Protein AF-A0A257LMM1-F1 (afdb_monomer)

Foldseek 3Di:
DDDDDDDDPVVVVVVVVVVVPPDPPPPDPPPPPPDDDDDDFFEDLDDDFLQAPHDHAPLVVVCCRCVVVNGQEYAHAEEFAWFFWQRLADADQVSAAQLRHHDPDHRRQGQCRDVVHHDAAFPWDDDPPRTIHGPLCCQFFEPLQSQLLVCLVSVGHYGYWYQFCAQLAGTKRKAQQVFSDDPVSNVDDHDRHFQDDGNHHSGDDPTGRNLRSQLSCAGGLNNPGLCLQARYFDLDDDVVGNNHALDFPPDCQCVDPQADSSSNHGHDDAFAQRSVSRLVSNLSSLSSCLVPPLQRMAIEAEAQVPQPDGDRRDSHHDDVVSVVSSCVSRVSHHYYYHHDPPDD

Sequence (344 aa):
MKSGFNKRQVALAAVAALGTLALSSSPTVATAAGKIAGKYVAGDFHNHTTCSDGSISMQKLVNKSTATWGLDWFVQAGHGGNGNRNCTLVEDESLATPVYPLTAQGPQTTWQSTTPSIAPKGLANGSSPNQNMWRWQSIQEFQYPLIEYLSANKNLPLFIGVESVVAGHEHASMSIINGQIPLALDSAVLPTAPVVAANTSRYTALGNANALAQWEYCFDRNDTDTSRGNATVGTSFVAGGNNWNCAVTGSLNAGDVSWSATAQKLIPAGGAGTGTKGHLKTLEAIKWMAQNAPTGSYYVPAHLERAGPFNPDGNNGFNIEHLRNFNNTAPAIAFGFETQPGHG

Solvent-accessible surface area (backbone atoms only — not comparable to full-atom values): 18640 Å² total; per-residue (Å²): 140,84,87,79,83,80,84,57,70,66,63,59,54,55,56,60,62,58,66,69,71,75,76,80,72,68,82,70,77,85,67,69,77,93,56,81,79,81,78,92,75,50,64,49,64,75,44,57,22,23,55,42,86,26,92,44,21,51,64,55,50,52,43,42,44,43,74,71,69,59,35,59,32,42,30,55,13,27,57,42,19,60,34,31,34,34,20,80,32,28,76,46,72,93,64,40,40,48,45,48,50,56,60,103,50,40,20,78,37,25,31,46,64,34,90,63,55,40,81,57,44,25,56,61,40,78,52,87,66,53,34,24,28,37,38,32,56,43,35,53,54,45,51,35,29,52,35,43,52,50,14,54,75,67,72,38,64,33,42,64,35,28,27,26,34,35,33,17,25,59,38,23,36,31,36,38,48,57,51,43,75,46,79,68,50,86,73,57,83,74,73,84,53,68,43,80,58,79,84,50,54,46,47,87,59,92,47,42,33,58,63,35,20,51,46,40,49,37,42,22,57,61,31,80,59,37,15,22,77,17,70,49,62,50,79,68,86,50,88,95,42,63,61,49,68,54,64,40,91,96,55,66,56,74,74,38,91,36,37,34,83,56,29,31,27,66,59,70,61,80,51,83,48,24,10,49,51,12,45,53,49,43,49,51,44,46,42,41,38,42,74,77,26,30,83,32,29,38,49,21,46,31,49,59,66,69,47,38,67,55,32,52,48,33,57,23,13,62,47,72,67,54,59,49,50,50,48,70,64,23,72,63,34,48,71,60,71,42,73,62,95,88,61,125

Radius of gyration: 25.0 Å; Cα contacts (8 Å, |Δi|>4): 697; chains: 1; bounding box: 50×66×98 Å

pLDDT: mean 87.81, std 15.62, range [33.47, 98.69]

Structure (mmCIF, N/CA/C/O backbone):
data_AF-A0A257LMM1-F1
#
_entry.id   AF-A0A257LMM1-F1
#
loop_
_atom_site.group_PDB
_atom_site.id
_atom_site.type_symbol
_atom_site.label_atom_id
_atom_site.label_alt_id
_atom_site.label_comp_id
_atom_site.label_asym_id
_atom_site.label_entity_id
_atom_site.label_seq_id
_atom_site.pdbx_PDB_ins_code
_atom_site.Cartn_x
_atom_site.Cartn_y
_atom_site.Cartn_z
_atom_site.occupancy
_atom_site.B_iso_or_equiv
_atom_site.auth_seq_id
_atom_site.auth_comp_id
_atom_site.auth_asym_id
_atom_site.auth_atom_id
_atom_site.pdbx_PDB_model_num
ATOM 1 N N . MET A 1 1 ? 5.779 -46.612 -69.905 1.00 37.97 1 MET A N 1
ATOM 2 C CA . MET A 1 1 ? 4.612 -46.464 -69.009 1.00 37.97 1 MET A CA 1
ATOM 3 C C . MET A 1 1 ? 5.064 -45.824 -67.707 1.00 37.97 1 MET A C 1
ATOM 5 O O . MET A 1 1 ? 5.847 -46.427 -66.989 1.00 37.97 1 MET A O 1
ATOM 9 N N . LYS A 1 2 ? 4.622 -44.598 -67.422 1.00 33.47 2 LYS A N 1
ATOM 10 C CA . LYS A 1 2 ? 4.686 -43.989 -66.087 1.00 33.47 2 LYS A CA 1
ATOM 11 C C . LYS A 1 2 ? 3.293 -43.438 -65.805 1.00 33.47 2 LYS A C 1
ATOM 13 O O . LYS A 1 2 ? 2.910 -42.423 -66.375 1.00 33.47 2 LYS A O 1
ATOM 18 N N . SER A 1 3 ? 2.523 -44.164 -65.006 1.00 37.91 3 SER A N 1
ATOM 19 C CA . SER A 1 3 ? 1.181 -43.768 -64.580 1.00 37.91 3 SER A CA 1
ATOM 20 C C . SER A 1 3 ? 1.319 -42.876 -63.347 1.00 37.91 3 SER A C 1
ATOM 22 O O . SER A 1 3 ? 1.794 -43.328 -62.307 1.00 37.91 3 SER A O 1
ATOM 24 N N . GLY A 1 4 ? 0.966 -41.597 -63.476 1.00 40.62 4 GLY A N 1
ATOM 25 C CA . GLY A 1 4 ? 0.926 -40.652 -62.361 1.00 40.62 4 GLY A CA 1
ATOM 26 C C . GLY A 1 4 ? -0.322 -40.861 -61.502 1.00 40.62 4 GLY A C 1
ATOM 27 O O . GLY A 1 4 ? -1.430 -40.968 -62.024 1.00 40.62 4 GLY A O 1
ATOM 28 N N . PHE A 1 5 ? -0.153 -40.908 -60.181 1.00 41.31 5 PHE A N 1
ATOM 29 C CA . PHE A 1 5 ? -1.268 -40.913 -59.235 1.00 41.31 5 PHE A CA 1
ATOM 30 C C . PHE A 1 5 ? -1.828 -39.492 -59.064 1.00 41.31 5 PHE A C 1
ATOM 32 O O . PHE A 1 5 ? -1.149 -38.601 -58.553 1.00 41.31 5 PHE A O 1
ATOM 39 N N . ASN A 1 6 ? -3.088 -39.293 -59.459 1.00 49.34 6 ASN A N 1
ATOM 40 C CA . ASN A 1 6 ? -3.867 -38.088 -59.170 1.00 49.34 6 ASN A CA 1
ATOM 41 C C . ASN A 1 6 ? -4.142 -37.984 -57.659 1.00 49.34 6 ASN A C 1
ATOM 43 O O . ASN A 1 6 ? -4.879 -38.797 -57.096 1.00 49.34 6 ASN A O 1
ATOM 47 N N . LYS A 1 7 ? -3.571 -36.968 -57.001 1.00 49.84 7 LYS A N 1
ATOM 48 C CA . LYS A 1 7 ? -3.847 -36.641 -55.595 1.00 49.84 7 LYS A CA 1
ATOM 49 C C . LYS A 1 7 ? -5.266 -36.077 -55.481 1.00 49.84 7 LYS A C 1
ATOM 51 O O . LYS A 1 7 ? -5.532 -34.936 -55.845 1.00 49.84 7 LYS A O 1
ATOM 56 N N . ARG A 1 8 ? -6.192 -36.911 -55.005 1.00 52.56 8 ARG A N 1
ATOM 57 C CA . ARG A 1 8 ? -7.605 -36.576 -54.800 1.00 52.56 8 ARG A CA 1
ATOM 58 C C . ARG A 1 8 ? -7.741 -35.564 -53.660 1.00 52.56 8 ARG A C 1
ATOM 60 O O . ARG A 1 8 ? -7.530 -35.913 -52.503 1.00 52.56 8 ARG A O 1
ATOM 67 N N . GLN A 1 9 ? -8.168 -34.344 -53.985 1.00 50.81 9 GLN A N 1
ATOM 68 C CA . GLN A 1 9 ? -8.526 -33.283 -53.027 1.00 50.81 9 GLN A CA 1
ATOM 69 C C . GLN A 1 9 ? -9.572 -33.736 -51.983 1.00 50.81 9 GLN A C 1
ATOM 71 O O . GLN A 1 9 ? -9.629 -33.204 -50.880 1.00 50.81 9 GLN A O 1
ATOM 76 N N . VAL A 1 10 ? -10.325 -34.798 -52.286 1.00 55.31 10 VAL A N 1
ATOM 77 C CA . VAL A 1 10 ? -11.297 -35.437 -51.384 1.00 55.31 10 VAL A CA 1
ATOM 78 C C . VAL A 1 10 ? -10.636 -36.097 -50.162 1.00 55.31 10 VAL A C 1
ATOM 80 O O . VAL A 1 10 ? -11.213 -36.089 -49.080 1.00 55.31 10 VAL A O 1
ATOM 83 N N . ALA A 1 11 ? -9.408 -36.618 -50.288 1.00 52.91 11 ALA A N 1
ATOM 84 C CA . ALA A 1 11 ? -8.711 -37.248 -49.161 1.00 52.91 11 ALA A CA 1
ATOM 85 C C . ALA A 1 11 ? -8.246 -36.221 -48.112 1.00 52.91 11 ALA A C 1
ATOM 87 O O . ALA A 1 11 ? -8.232 -36.524 -46.923 1.00 52.91 11 ALA A O 1
ATOM 88 N N . LEU A 1 12 ? -7.921 -34.992 -48.536 1.00 48.84 12 LEU A N 1
ATOM 89 C CA . LEU A 1 12 ? -7.557 -33.904 -47.622 1.00 48.84 12 LEU A CA 1
ATOM 90 C C . LEU A 1 12 ? -8.786 -33.347 -46.881 1.00 48.84 12 LEU A C 1
ATOM 92 O O . LEU A 1 12 ? -8.698 -33.030 -45.698 1.00 48.84 12 LEU A O 1
ATOM 96 N N . ALA A 1 13 ? -9.944 -33.292 -47.548 1.00 50.88 13 ALA A N 1
ATOM 97 C CA . ALA A 1 13 ? -11.198 -32.854 -46.933 1.00 50.88 13 ALA A CA 1
ATOM 98 C C . ALA A 1 13 ? -11.698 -33.829 -45.847 1.00 50.88 13 ALA A C 1
ATOM 100 O O . ALA A 1 13 ? -12.219 -33.394 -44.822 1.00 50.88 13 ALA A O 1
ATOM 101 N N . ALA A 1 14 ? -11.476 -35.137 -46.020 1.00 49.97 14 ALA A N 1
ATOM 102 C CA . ALA A 1 14 ? -11.862 -36.145 -45.029 1.00 49.97 14 ALA A CA 1
ATOM 103 C C . ALA A 1 14 ? -11.044 -36.059 -43.723 1.00 49.97 14 ALA A C 1
ATOM 105 O O . ALA A 1 14 ? -11.581 -36.304 -42.646 1.00 49.97 14 ALA A O 1
ATOM 106 N N . VAL A 1 15 ? -9.769 -35.653 -43.789 1.00 52.09 15 VAL A N 1
ATOM 107 C CA . VAL A 1 15 ? -8.924 -35.479 -42.591 1.00 52.09 15 VAL A CA 1
ATOM 108 C C . VAL A 1 15 ? -9.282 -34.192 -41.830 1.00 52.09 15 VAL A C 1
ATOM 110 O O . VAL A 1 15 ? -9.279 -34.192 -40.602 1.00 52.09 15 VAL A O 1
ATOM 113 N N . ALA A 1 16 ? -9.692 -33.125 -42.527 1.00 51.38 16 ALA A N 1
ATOM 114 C CA . ALA A 1 16 ? -10.174 -31.894 -41.887 1.00 51.38 16 ALA A CA 1
ATOM 115 C C . ALA A 1 16 ? -11.545 -32.067 -41.192 1.00 51.38 16 ALA A C 1
ATOM 117 O O . ALA A 1 16 ? -11.791 -31.467 -40.146 1.00 51.38 16 ALA A O 1
ATOM 118 N N . ALA A 1 17 ? -12.419 -32.928 -41.728 1.00 48.47 17 ALA A N 1
ATOM 119 C CA . ALA A 1 17 ? -13.726 -33.224 -41.133 1.00 48.47 17 ALA A CA 1
ATOM 120 C C . ALA A 1 17 ? -13.657 -34.194 -39.934 1.00 48.47 17 ALA A C 1
ATOM 122 O O . ALA A 1 17 ? -14.527 -34.164 -39.070 1.00 48.47 17 ALA A O 1
ATOM 123 N N . LEU A 1 18 ? -12.618 -35.033 -39.840 1.00 47.53 18 LEU A N 1
ATOM 124 C CA . LEU A 1 18 ? -12.410 -35.922 -38.686 1.00 47.53 18 LEU A CA 1
ATOM 125 C C . LEU A 1 18 ? -11.646 -35.244 -37.535 1.00 47.53 18 LEU A C 1
ATOM 127 O O . LEU A 1 18 ? -11.822 -35.628 -36.382 1.00 47.53 18 LEU A O 1
ATOM 131 N N . GLY A 1 19 ? -10.859 -34.199 -37.816 1.00 45.84 19 GLY A N 1
ATOM 132 C CA . GLY A 1 19 ? -10.179 -33.395 -36.791 1.00 45.84 19 GLY A CA 1
ATOM 133 C C . GLY A 1 19 ? -11.099 -32.469 -35.982 1.00 45.84 19 GLY A C 1
ATOM 134 O O . GLY A 1 19 ? -10.683 -31.945 -34.956 1.00 45.84 19 GLY A O 1
ATOM 135 N N . THR A 1 20 ? -12.349 -32.275 -36.412 1.00 48.47 20 THR A N 1
ATOM 136 C CA . THR A 1 20 ? -13.334 -31.404 -35.740 1.00 48.47 20 THR A CA 1
ATOM 137 C C . THR A 1 20 ? -14.277 -32.152 -34.788 1.00 48.47 20 THR A C 1
ATOM 139 O O . THR A 1 20 ? -15.039 -31.514 -34.068 1.00 48.47 20 THR A O 1
ATOM 142 N N . LEU A 1 21 ? -14.204 -33.488 -34.726 1.00 47.28 21 LEU A N 1
ATOM 143 C CA . LEU A 1 21 ? -15.087 -34.325 -33.896 1.00 47.28 21 LEU A CA 1
ATOM 144 C C . LEU A 1 21 ? -14.476 -34.769 -32.555 1.00 47.28 21 LEU A C 1
ATOM 146 O O . LEU A 1 21 ? -15.179 -35.345 -31.729 1.00 47.28 21 LEU A O 1
ATOM 150 N N . ALA A 1 22 ? -13.200 -34.481 -32.298 1.00 49.72 22 ALA A N 1
ATOM 151 C CA . ALA A 1 22 ? -12.541 -34.797 -31.034 1.00 49.72 22 ALA A CA 1
ATOM 152 C C . ALA A 1 22 ? -12.109 -33.499 -30.342 1.00 49.72 22 ALA A C 1
ATOM 154 O O . ALA A 1 22 ? -10.995 -33.043 -30.567 1.00 49.72 22 ALA A O 1
ATOM 155 N N . LEU A 1 23 ? -13.034 -32.920 -29.558 1.00 48.28 23 LEU A N 1
ATOM 156 C CA . LEU A 1 23 ? -12.888 -31.889 -28.499 1.00 48.28 23 LEU A CA 1
ATOM 157 C C . LEU A 1 23 ? -14.066 -30.892 -28.479 1.00 48.28 23 LEU A C 1
ATOM 159 O O . LEU A 1 23 ? -13.915 -29.740 -28.085 1.00 48.28 23 LEU A O 1
ATOM 163 N N . SER A 1 24 ? -15.285 -31.318 -28.819 1.00 46.69 24 SER A N 1
ATOM 164 C CA . SER A 1 24 ? -16.478 -30.623 -28.327 1.00 46.69 24 SER A CA 1
ATOM 165 C C . SER A 1 24 ? -16.714 -31.020 -26.865 1.00 46.69 24 SER A C 1
ATOM 167 O O . SER A 1 24 ? -17.671 -31.726 -26.547 1.00 46.69 24 SER A O 1
ATOM 169 N N . SER A 1 25 ? -15.833 -30.599 -25.954 1.00 53.81 25 SER A N 1
ATOM 170 C CA . SER A 1 25 ? -16.259 -30.433 -24.568 1.00 53.81 25 SER A CA 1
ATOM 171 C C . SER A 1 25 ? -17.274 -29.298 -24.595 1.00 53.81 25 SER A C 1
ATOM 173 O O . SER A 1 25 ? -16.895 -28.127 -24.669 1.00 53.81 25 SER A O 1
ATOM 175 N N . SER A 1 26 ? -18.567 -29.631 -24.631 1.00 50.16 26 SER A N 1
ATOM 176 C CA . SER A 1 26 ? -19.614 -28.653 -24.350 1.00 50.16 26 SER A CA 1
ATOM 177 C C . SER A 1 26 ? -19.196 -27.904 -23.084 1.00 50.16 26 SER A C 1
ATOM 179 O O . SER A 1 26 ? -18.768 -28.574 -22.140 1.00 50.16 26 SER A O 1
ATOM 181 N N . PRO A 1 27 ? -19.249 -26.560 -23.043 1.00 53.91 27 PRO A N 1
ATOM 182 C CA . PRO A 1 27 ? -18.966 -25.846 -21.812 1.00 53.91 27 PRO A CA 1
ATOM 183 C C . PRO A 1 27 ? -19.931 -26.387 -20.761 1.00 53.91 27 PRO A C 1
ATOM 185 O O . PRO A 1 27 ? -21.138 -26.156 -20.825 1.00 53.91 27 PRO A O 1
ATOM 188 N N . THR A 1 28 ? -19.415 -27.186 -19.830 1.00 50.88 28 THR A N 1
ATOM 189 C CA . THR A 1 28 ? -20.159 -27.546 -18.634 1.00 50.88 28 THR A CA 1
ATOM 190 C C . THR A 1 28 ? -20.457 -26.233 -17.951 1.00 50.88 28 THR A C 1
ATOM 192 O O . THR A 1 28 ? -19.531 -25.495 -17.610 1.00 50.88 28 THR A O 1
ATOM 195 N N . VAL A 1 29 ? -21.742 -25.919 -17.798 1.00 55.12 29 VAL A N 1
ATOM 196 C CA . VAL A 1 29 ? -22.172 -24.805 -16.962 1.00 55.12 29 VAL A CA 1
ATOM 197 C C . VAL A 1 29 ? -21.470 -25.002 -15.626 1.00 55.12 29 VAL A C 1
ATOM 199 O O . VAL A 1 29 ? -21.675 -26.022 -14.967 1.00 55.12 29 VAL A O 1
ATOM 202 N N . ALA A 1 30 ? -20.579 -24.080 -15.267 1.00 56.16 30 ALA A N 1
ATOM 203 C CA . ALA A 1 30 ? -19.934 -24.085 -13.969 1.00 56.16 30 ALA A CA 1
ATOM 204 C C . ALA A 1 30 ? -21.012 -23.759 -12.932 1.00 56.16 30 ALA A C 1
ATOM 206 O O . ALA A 1 30 ? -21.214 -22.614 -12.543 1.00 56.16 30 ALA A O 1
ATOM 207 N N . THR A 1 31 ? -21.783 -24.765 -12.533 1.00 58.25 31 THR A N 1
ATOM 208 C CA . THR A 1 31 ? -22.732 -24.632 -11.442 1.00 58.25 31 THR A CA 1
ATOM 209 C C . THR A 1 31 ? -21.927 -24.704 -10.157 1.00 58.25 31 THR A C 1
ATOM 211 O O . THR A 1 31 ? -21.283 -25.720 -9.896 1.00 58.25 31 THR A O 1
ATOM 214 N N . ALA A 1 32 ? -21.992 -23.668 -9.321 1.00 61.56 32 ALA A N 1
ATOM 215 C CA . ALA A 1 32 ? -21.501 -23.709 -7.941 1.00 61.56 32 ALA A CA 1
ATOM 216 C C . ALA A 1 32 ? -22.389 -24.616 -7.054 1.00 61.56 32 ALA A C 1
ATOM 218 O O . ALA A 1 32 ? -22.699 -24.279 -5.914 1.00 61.56 32 ALA A O 1
ATOM 219 N N . ALA A 1 33 ? -22.857 -25.744 -7.597 1.00 55.56 33 ALA A N 1
ATOM 220 C CA . ALA A 1 33 ? -23.752 -26.678 -6.938 1.00 55.56 33 ALA A CA 1
ATOM 221 C C . ALA A 1 33 ? -23.104 -27.162 -5.634 1.00 55.56 33 ALA A C 1
ATOM 223 O O . ALA A 1 33 ? -21.975 -27.650 -5.633 1.00 55.56 33 ALA A O 1
ATOM 224 N N . GLY A 1 34 ? -23.808 -26.970 -4.517 1.00 66.94 34 GLY A N 1
ATOM 225 C CA . GLY A 1 34 ? -23.316 -27.309 -3.180 1.00 66.94 34 GLY A CA 1
ATOM 226 C C . GLY A 1 34 ? -22.469 -26.232 -2.492 1.00 66.94 34 GLY A C 1
ATOM 227 O O . GLY A 1 34 ? -22.086 -26.435 -1.343 1.00 66.94 34 GLY A O 1
ATOM 228 N N . LYS A 1 35 ? -22.196 -25.080 -3.126 1.00 67.88 35 LYS A N 1
ATOM 229 C CA . LYS A 1 35 ? -21.624 -23.922 -2.423 1.00 67.88 35 LYS A CA 1
ATOM 230 C C . LYS A 1 35 ? -22.736 -23.057 -1.840 1.00 67.88 35 LYS A C 1
ATOM 232 O O . LYS A 1 35 ? -23.734 -22.787 -2.505 1.00 67.88 35 LYS A O 1
ATOM 237 N N . ILE A 1 36 ? -22.546 -22.614 -0.598 1.00 78.31 36 ILE A N 1
ATOM 238 C CA . ILE A 1 36 ? -23.395 -21.589 0.015 1.00 78.31 36 ILE A CA 1
ATOM 239 C C . ILE A 1 36 ? -23.341 -20.357 -0.892 1.00 78.31 36 ILE A C 1
ATOM 241 O O . ILE A 1 36 ? -22.254 -19.933 -1.293 1.00 78.31 36 ILE A O 1
ATOM 245 N N . ALA A 1 37 ? -24.509 -19.822 -1.252 1.00 78.88 37 ALA A N 1
ATOM 246 C CA . ALA A 1 37 ? -24.587 -18.622 -2.071 1.00 78.88 37 ALA A CA 1
ATOM 247 C C . ALA A 1 37 ? -23.822 -17.480 -1.386 1.00 78.88 37 ALA A C 1
ATOM 249 O O . ALA A 1 37 ? -24.000 -17.236 -0.191 1.00 78.88 37 ALA A O 1
ATOM 250 N N . GLY A 1 38 ? -22.962 -16.797 -2.143 1.00 78.88 38 GLY A N 1
ATOM 251 C CA . GLY A 1 38 ? -22.282 -15.605 -1.648 1.00 78.88 38 GLY A CA 1
ATOM 252 C C . GLY A 1 38 ? -23.291 -14.518 -1.272 1.00 78.88 38 GLY A C 1
ATOM 253 O O . GLY A 1 38 ? -24.370 -14.426 -1.860 1.00 78.88 38 GLY A O 1
ATOM 254 N N . LYS A 1 39 ? -22.937 -13.685 -0.294 1.00 86.69 39 LYS A N 1
ATOM 255 C CA . LYS A 1 39 ? -23.707 -12.493 0.071 1.00 86.69 39 LYS A CA 1
ATOM 256 C C . LYS A 1 39 ? -23.158 -11.299 -0.711 1.00 86.69 39 LYS A C 1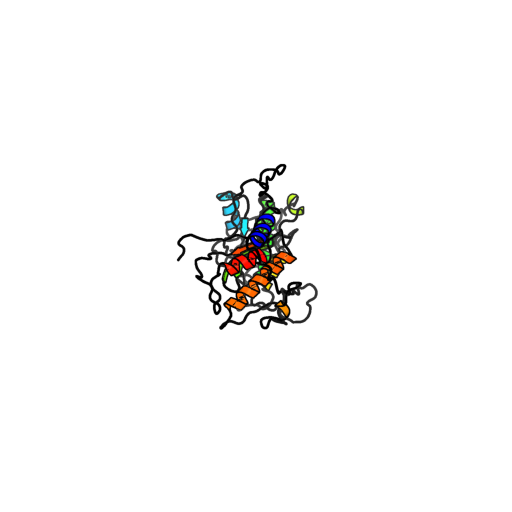
ATOM 258 O O . LYS A 1 39 ? -21.946 -11.098 -0.736 1.00 86.69 39 LYS A O 1
ATOM 263 N N . TYR A 1 40 ? -24.035 -10.500 -1.317 1.00 88.88 40 TYR A N 1
ATOM 264 C CA . TYR A 1 40 ? -23.644 -9.180 -1.811 1.00 88.88 40 TYR A CA 1
ATOM 265 C C . TYR A 1 40 ? -23.288 -8.287 -0.625 1.00 88.88 40 TYR A C 1
ATOM 267 O O . TYR A 1 40 ? -24.062 -8.187 0.328 1.00 88.88 40 TYR A O 1
ATOM 275 N N . VAL A 1 41 ? -22.119 -7.662 -0.696 1.00 93.19 41 VAL A N 1
ATOM 276 C CA . VAL A 1 41 ? -21.600 -6.755 0.326 1.00 93.19 41 VAL A CA 1
ATOM 277 C C . VAL A 1 41 ? -21.159 -5.453 -0.330 1.00 93.19 41 VAL A C 1
ATOM 279 O O . VAL A 1 41 ? -20.597 -5.472 -1.427 1.00 93.19 41 VAL A O 1
ATOM 282 N N . ALA A 1 42 ? -21.423 -4.329 0.325 1.00 95.44 42 ALA A N 1
ATOM 283 C CA . ALA A 1 42 ? -20.995 -3.010 -0.118 1.00 95.44 42 ALA A CA 1
ATOM 284 C C . ALA A 1 42 ? -19.681 -2.629 0.566 1.00 95.44 42 ALA A C 1
ATOM 286 O O . ALA A 1 42 ? -19.517 -2.840 1.765 1.00 95.44 42 ALA A O 1
ATOM 287 N N . GLY A 1 43 ? -18.756 -2.032 -0.176 1.00 95.12 43 GLY A N 1
ATOM 288 C CA . GLY A 1 43 ? -17.531 -1.510 0.410 1.00 95.12 43 GLY A CA 1
ATOM 289 C C . GLY A 1 43 ? -16.826 -0.516 -0.487 1.00 95.12 43 GLY A C 1
ATOM 290 O O . GLY A 1 43 ? -17.245 -0.264 -1.616 1.00 95.12 43 GLY A O 1
ATOM 291 N N . ASP A 1 44 ? -15.774 0.065 0.069 1.00 95.69 44 ASP A N 1
ATOM 292 C CA . ASP A 1 44 ? -14.968 1.118 -0.537 1.00 95.69 44 ASP A CA 1
ATOM 293 C C . ASP A 1 44 ? -13.503 0.682 -0.486 1.00 95.69 44 ASP A C 1
ATOM 295 O O . ASP A 1 44 ? -12.978 0.378 0.589 1.00 95.69 44 ASP A O 1
ATOM 299 N N . PHE A 1 45 ? -12.872 0.616 -1.661 1.00 94.56 45 PHE A N 1
ATOM 300 C CA . PHE A 1 45 ? -11.479 0.210 -1.824 1.00 94.56 45 PHE A CA 1
ATOM 301 C C . PHE A 1 45 ? -10.557 1.319 -2.348 1.00 94.56 45 PHE A C 1
ATOM 303 O O . PHE A 1 45 ? -9.369 1.061 -2.560 1.00 94.56 45 PHE A O 1
ATOM 310 N N . HIS A 1 46 ? -11.086 2.526 -2.571 1.00 94.81 46 HIS A N 1
ATOM 311 C CA . HIS A 1 46 ? -10.345 3.655 -3.129 1.00 94.81 46 HIS A CA 1
ATOM 312 C C . HIS A 1 46 ? -10.814 4.955 -2.488 1.00 94.81 46 HIS A C 1
ATOM 314 O O . HIS A 1 46 ? -11.847 5.524 -2.833 1.00 94.81 46 HIS A O 1
ATOM 320 N N . ASN A 1 47 ? -10.017 5.447 -1.547 1.00 95.62 47 ASN A N 1
ATOM 321 C CA . ASN A 1 47 ? -10.328 6.640 -0.782 1.00 95.62 47 ASN A CA 1
ATOM 322 C C . ASN A 1 47 ? -9.069 7.236 -0.159 1.00 95.62 47 ASN A C 1
ATOM 324 O O . ASN A 1 47 ? -8.052 6.570 0.032 1.00 95.62 47 ASN A O 1
ATOM 328 N N . HIS A 1 48 ? -9.166 8.510 0.207 1.00 96.69 48 HIS A N 1
ATOM 329 C CA . HIS A 1 48 ? -8.019 9.281 0.654 1.00 96.69 48 HIS A CA 1
ATOM 330 C C . HIS A 1 48 ? -8.288 9.914 2.008 1.00 96.69 48 HIS A C 1
ATOM 332 O O . HIS A 1 48 ? -9.332 10.515 2.266 1.00 96.69 48 HIS A O 1
ATOM 338 N N . THR A 1 49 ? -7.286 9.818 2.869 1.00 96.31 49 THR A N 1
ATOM 339 C CA . THR A 1 49 ? -7.233 10.477 4.172 1.00 96.31 49 THR A CA 1
ATOM 340 C C . THR A 1 49 ? -6.069 11.459 4.174 1.00 96.31 49 THR A C 1
ATOM 342 O O . THR A 1 49 ? -5.277 11.516 3.228 1.00 96.31 49 THR A O 1
ATOM 345 N N . THR A 1 50 ? -5.879 12.180 5.275 1.00 95.81 50 THR A N 1
ATOM 346 C CA . THR A 1 50 ? -4.677 13.006 5.463 1.00 95.81 50 THR A CA 1
ATOM 347 C C . THR A 1 50 ? -3.364 12.217 5.406 1.00 95.81 50 THR A C 1
ATOM 349 O O . THR A 1 50 ? -2.301 12.839 5.357 1.00 95.81 50 THR A O 1
ATOM 352 N N . CYS A 1 51 ? -3.406 10.875 5.376 1.00 94.00 51 CYS A N 1
ATOM 353 C CA . CYS A 1 51 ? -2.228 10.037 5.164 1.00 94.00 51 CYS A CA 1
ATOM 354 C C . CYS A 1 51 ? -1.554 10.328 3.823 1.00 94.00 51 CYS A C 1
ATOM 356 O O . CYS A 1 51 ? -0.340 10.161 3.720 1.00 94.00 51 CYS A O 1
ATOM 358 N N . SER A 1 52 ? -2.318 10.736 2.810 1.00 94.81 52 SER A N 1
ATOM 359 C CA . SER A 1 52 ? -1.848 11.117 1.476 1.00 94.81 52 SER A CA 1
ATOM 360 C C . SER A 1 52 ? -2.324 12.534 1.168 1.00 94.81 52 SER A C 1
ATOM 362 O O . SER A 1 52 ? -1.764 13.468 1.724 1.00 94.81 52 SER A O 1
ATOM 364 N N . ASP A 1 53 ? -3.352 12.717 0.354 1.00 94.81 53 ASP A N 1
ATOM 365 C CA . ASP A 1 53 ? -3.886 13.990 -0.149 1.00 94.81 53 ASP A CA 1
ATOM 366 C C . ASP A 1 53 ? -5.371 14.207 0.193 1.00 94.81 53 ASP A C 1
ATOM 368 O O . ASP A 1 53 ? -5.959 15.214 -0.194 1.00 94.81 53 ASP A O 1
ATOM 372 N N . GLY A 1 54 ? -5.965 13.324 0.998 1.00 95.62 54 GLY A N 1
ATOM 373 C CA . GLY A 1 54 ? -7.294 13.529 1.563 1.00 95.62 54 GLY A CA 1
ATOM 374 C C . GLY A 1 54 ? -7.327 14.605 2.655 1.00 95.62 54 GLY A C 1
ATOM 375 O O . GLY A 1 54 ? -6.304 15.034 3.197 1.00 95.62 54 GLY A O 1
ATOM 376 N N . SER A 1 55 ? -8.539 15.028 3.015 1.00 94.31 55 SER A N 1
ATOM 377 C CA . SER A 1 55 ? -8.778 16.138 3.950 1.00 94.31 55 SER A CA 1
ATOM 378 C C . SER A 1 55 ? -9.243 15.721 5.349 1.00 94.31 55 SER A C 1
ATOM 380 O O . SER A 1 55 ? -9.281 16.572 6.236 1.00 94.31 55 SER A O 1
ATOM 382 N N . ILE A 1 56 ? -9.562 14.440 5.567 1.00 94.62 56 ILE A N 1
ATOM 383 C CA . ILE A 1 56 ? -10.063 13.914 6.850 1.00 94.62 56 ILE A CA 1
ATOM 384 C C . ILE A 1 56 ? -9.204 12.762 7.386 1.00 94.62 56 ILE A C 1
ATOM 386 O O . ILE A 1 56 ? -8.495 12.100 6.622 1.00 94.62 56 ILE A O 1
ATOM 390 N N . SER A 1 57 ? -9.245 12.528 8.702 1.00 94.50 57 SER A N 1
ATOM 391 C CA . SER A 1 57 ? -8.475 11.449 9.346 1.00 94.50 57 SER A CA 1
ATOM 392 C C . SER A 1 57 ? -8.949 10.046 8.956 1.00 94.50 57 SER A C 1
ATOM 394 O O . SER A 1 57 ? -10.068 9.848 8.472 1.00 94.50 57 SER A O 1
ATOM 396 N N . MET A 1 58 ? -8.107 9.045 9.235 1.00 96.00 58 MET A N 1
ATOM 397 C CA . MET A 1 58 ? -8.467 7.634 9.062 1.00 96.00 58 MET A CA 1
ATOM 398 C C . MET A 1 58 ? -9.696 7.254 9.890 1.00 96.00 58 MET A C 1
ATOM 400 O O . MET A 1 58 ? -10.641 6.681 9.354 1.00 96.00 58 MET A O 1
ATOM 404 N N . GLN A 1 59 ? -9.722 7.619 11.175 1.00 95.38 59 GLN A N 1
ATOM 405 C CA . GLN A 1 59 ? -10.844 7.329 12.068 1.00 95.38 59 GLN A CA 1
ATOM 406 C C . GLN A 1 59 ? -12.140 7.941 11.546 1.00 95.38 59 GLN A C 1
ATOM 408 O O . GLN A 1 59 ? -13.178 7.282 11.555 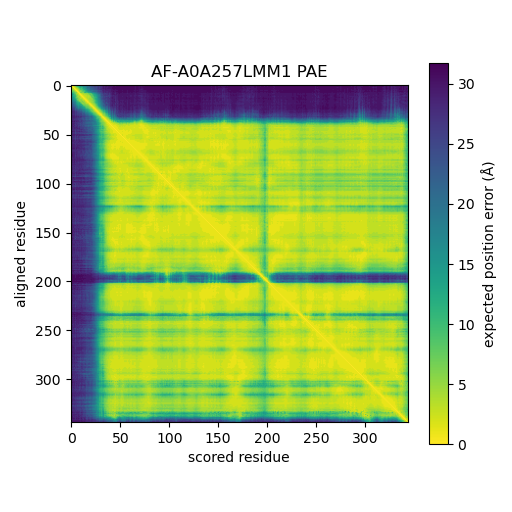1.00 95.38 59 GLN A O 1
ATOM 413 N N . LYS A 1 60 ? -12.083 9.191 11.068 1.00 96.88 60 LYS A N 1
ATOM 414 C CA . LYS A 1 60 ? -13.267 9.884 10.565 1.00 96.88 60 LYS A CA 1
ATOM 415 C C . LYS A 1 60 ? -13.806 9.223 9.312 1.00 96.88 60 LYS A C 1
ATOM 417 O O . LYS A 1 60 ? -15.009 8.990 9.231 1.00 96.88 60 LYS A O 1
ATOM 422 N N . LEU A 1 61 ? -12.932 8.910 8.357 1.00 97.56 61 LEU A N 1
ATOM 423 C CA . LEU A 1 61 ? -13.346 8.270 7.118 1.00 97.56 61 LEU A CA 1
ATOM 424 C C . LEU A 1 61 ? -13.916 6.873 7.383 1.00 97.56 61 LEU A C 1
ATOM 426 O O . LEU A 1 61 ? -15.044 6.610 6.980 1.00 97.56 61 LEU A O 1
ATOM 430 N N . VAL A 1 62 ? -13.225 6.038 8.168 1.00 97.56 62 VAL A N 1
ATOM 431 C CA . VAL A 1 62 ? -13.734 4.719 8.583 1.00 97.56 62 VAL A CA 1
ATOM 432 C C . VAL A 1 62 ? -15.081 4.849 9.289 1.00 97.56 62 VAL A C 1
ATOM 434 O O . VAL A 1 62 ? -15.995 4.064 9.030 1.00 97.56 62 VAL A O 1
ATOM 437 N N . ASN A 1 63 ? -15.241 5.825 10.188 1.00 97.00 63 ASN A N 1
ATOM 438 C CA . ASN A 1 63 ? -16.500 6.009 10.896 1.00 97.00 63 ASN A CA 1
ATOM 439 C C . ASN A 1 63 ? -17.638 6.403 9.953 1.00 97.00 63 ASN A C 1
ATOM 441 O O . ASN A 1 63 ? -18.721 5.837 10.059 1.00 97.00 63 ASN A O 1
ATOM 445 N N . LYS A 1 64 ? -17.397 7.311 9.003 1.00 97.31 64 LYS A N 1
ATOM 446 C CA . LYS A 1 64 ? -18.415 7.646 8.006 1.00 97.31 64 LYS A CA 1
ATOM 447 C C . LYS A 1 64 ? -18.758 6.434 7.128 1.00 97.31 64 LYS A C 1
ATOM 449 O O . LYS A 1 64 ? -19.933 6.097 7.016 1.00 97.31 64 LYS A O 1
ATOM 454 N N . SER A 1 65 ? -17.756 5.721 6.611 1.00 97.56 65 SER A N 1
ATOM 455 C CA . SER A 1 65 ? -17.914 4.486 5.823 1.00 97.56 65 SER A CA 1
ATOM 456 C C . SER A 1 65 ? -18.773 3.442 6.521 1.00 97.56 65 SER A C 1
ATOM 458 O O . SER A 1 65 ? -19.750 2.956 5.960 1.00 97.56 65 SER A O 1
ATOM 460 N N . THR A 1 66 ? -18.460 3.147 7.775 1.00 97.00 66 THR A N 1
ATOM 461 C CA . THR A 1 66 ? -19.084 2.031 8.496 1.00 97.00 66 THR A CA 1
ATOM 462 C C . THR A 1 66 ? -20.366 2.426 9.225 1.00 97.00 66 THR A C 1
ATOM 464 O O . THR A 1 66 ? -21.364 1.724 9.131 1.00 97.00 66 THR A O 1
ATOM 467 N N . ALA A 1 67 ? -20.376 3.552 9.942 1.00 95.50 67 ALA A N 1
ATOM 468 C CA . ALA A 1 67 ? -21.491 3.933 10.811 1.00 95.50 67 ALA A CA 1
ATOM 469 C C . ALA A 1 67 ? -22.495 4.879 10.138 1.00 95.50 67 ALA A C 1
ATOM 471 O O . ALA A 1 67 ? -23.670 4.858 10.486 1.00 95.50 67 ALA A O 1
ATOM 472 N N . THR A 1 68 ? -22.054 5.726 9.200 1.00 96.06 68 THR A N 1
ATOM 473 C CA . THR A 1 68 ? -22.955 6.655 8.492 1.00 96.06 68 THR A CA 1
ATOM 474 C C . THR A 1 68 ? -23.520 6.038 7.217 1.00 96.06 68 THR A C 1
ATOM 476 O O . THR A 1 68 ? -24.719 6.145 6.978 1.00 96.06 68 THR A O 1
ATOM 479 N N . TRP A 1 69 ? -22.676 5.392 6.409 1.00 96.75 69 TRP A N 1
ATOM 480 C CA . TRP A 1 69 ? -23.078 4.816 5.120 1.00 96.75 69 TRP A CA 1
ATOM 481 C C . TRP A 1 69 ? -23.338 3.308 5.164 1.00 96.75 69 TRP A C 1
ATOM 483 O O . TRP A 1 69 ? -23.914 2.777 4.220 1.00 96.75 69 TRP A O 1
ATOM 493 N N . GLY A 1 70 ? -22.978 2.629 6.256 1.00 96.38 70 GLY A N 1
ATOM 494 C CA . GLY A 1 70 ? -23.306 1.217 6.457 1.00 96.38 70 GLY A CA 1
ATOM 495 C C . GLY A 1 70 ? -22.561 0.261 5.524 1.00 96.38 70 GLY A C 1
ATOM 496 O O . GLY A 1 70 ? -23.117 -0.776 5.173 1.00 96.38 70 GLY A O 1
ATOM 497 N N . LEU A 1 71 ? -21.340 0.605 5.095 1.00 97.62 71 LEU A N 1
ATOM 498 C CA . LEU A 1 71 ? -20.514 -0.295 4.289 1.00 97.62 71 LEU A CA 1
ATOM 499 C C . LEU A 1 71 ? -20.120 -1.541 5.100 1.00 97.62 71 LEU A C 1
ATOM 501 O O . LEU A 1 71 ? -19.718 -1.434 6.259 1.00 97.62 71 LEU A O 1
ATOM 505 N N . ASP A 1 72 ? -20.210 -2.712 4.468 1.00 97.31 72 ASP A N 1
ATOM 506 C CA . ASP A 1 72 ? -19.875 -4.013 5.056 1.00 97.31 72 ASP A CA 1
ATOM 507 C C . ASP A 1 72 ? -18.353 -4.218 5.190 1.00 97.31 72 ASP A C 1
ATOM 509 O O . ASP A 1 72 ? -17.908 -5.035 5.993 1.00 97.31 72 ASP A O 1
ATOM 513 N N . TRP A 1 73 ? -17.548 -3.520 4.384 1.00 96.56 73 TRP A N 1
ATOM 514 C CA . TRP A 1 73 ? -16.085 -3.600 4.389 1.00 96.56 73 TRP A CA 1
ATOM 515 C C . TRP A 1 73 ? -15.453 -2.293 3.897 1.00 96.56 73 TRP A C 1
ATOM 517 O O . TRP A 1 73 ? -16.100 -1.483 3.229 1.00 96.56 73 TRP A O 1
ATOM 527 N N . PHE A 1 74 ? -14.184 -2.068 4.236 1.00 97.88 74 PHE A N 1
ATOM 528 C CA . PHE A 1 74 ? -13.471 -0.839 3.877 1.00 97.88 74 PHE A CA 1
ATOM 529 C C . PHE A 1 74 ? -11.971 -1.087 3.737 1.00 97.88 74 PHE A C 1
ATOM 531 O O . PHE A 1 74 ? -11.369 -1.783 4.557 1.00 97.88 74 PHE A O 1
ATOM 538 N N . VAL A 1 75 ? -11.357 -0.454 2.742 1.00 97.69 75 VAL A N 1
ATOM 539 C CA . VAL A 1 75 ? -9.905 -0.438 2.565 1.00 97.69 75 VAL A CA 1
ATOM 540 C C . VAL A 1 75 ? -9.427 0.990 2.619 1.00 97.69 75 VAL A C 1
ATOM 542 O O . VAL A 1 75 ? -9.838 1.807 1.805 1.00 97.69 75 VAL A O 1
ATOM 545 N N . GLN A 1 76 ? -8.539 1.307 3.551 1.00 97.12 76 GLN A N 1
ATOM 546 C CA . GLN A 1 76 ? -7.905 2.619 3.549 1.00 97.12 76 GLN A CA 1
ATOM 547 C C . GLN A 1 76 ? -6.781 2.615 2.504 1.00 97.12 76 GLN A C 1
ATOM 549 O O . GLN A 1 76 ? -5.857 1.814 2.629 1.00 97.12 76 GLN A O 1
ATOM 554 N N . ALA A 1 77 ? -6.871 3.465 1.474 1.00 94.88 77 ALA A N 1
ATOM 555 C CA . ALA A 1 77 ? -6.032 3.349 0.274 1.00 94.88 77 ALA A CA 1
ATOM 556 C C . ALA A 1 77 ? -5.542 4.703 -0.271 1.00 94.88 77 ALA A C 1
ATOM 558 O O . ALA A 1 77 ? -5.880 5.108 -1.375 1.00 94.88 77 ALA A O 1
ATOM 559 N N . GLY A 1 78 ? -4.702 5.401 0.496 1.00 94.62 78 GLY A N 1
ATOM 560 C CA . GLY A 1 78 ? -4.065 6.633 0.017 1.00 94.62 78 GLY A CA 1
ATOM 561 C C . GLY A 1 78 ? -2.933 6.391 -0.990 1.00 94.62 78 GLY A C 1
ATOM 562 O O . GLY A 1 78 ? -2.429 5.274 -1.104 1.00 94.62 78 GLY A O 1
ATOM 563 N N . HIS A 1 79 ? -2.470 7.467 -1.637 1.00 96.94 79 HIS A N 1
ATOM 564 C CA . HIS A 1 79 ? -1.317 7.418 -2.541 1.00 96.94 79 HIS A CA 1
ATOM 565 C C . HIS A 1 79 ? -0.059 6.786 -1.910 1.00 96.94 79 HIS A C 1
ATOM 567 O O . HIS A 1 79 ? 0.262 7.038 -0.734 1.00 96.94 79 HIS A O 1
ATOM 573 N N . GLY A 1 80 ? 0.683 6.024 -2.721 1.00 95.81 80 GLY A N 1
ATOM 574 C CA . GLY A 1 80 ? 2.038 5.541 -2.423 1.00 95.81 80 GLY A CA 1
ATOM 575 C C . GLY A 1 80 ? 3.092 6.655 -2.306 1.00 95.81 80 GLY A C 1
ATOM 576 O O . GLY A 1 80 ? 2.782 7.848 -2.372 1.00 95.81 80 GLY A O 1
ATOM 577 N N . GLY A 1 81 ? 4.356 6.286 -2.094 1.00 95.31 81 GLY A N 1
ATOM 578 C CA . GLY A 1 81 ? 5.463 7.229 -1.956 1.00 95.31 81 GLY A CA 1
ATOM 579 C C . GLY A 1 81 ? 5.647 7.713 -0.519 1.00 95.31 81 GLY A C 1
ATOM 580 O O . GLY A 1 81 ? 6.048 6.948 0.350 1.00 95.31 81 GLY A O 1
ATOM 581 N N . ASN A 1 82 ? 5.439 9.001 -0.236 1.00 96.19 82 ASN A N 1
ATOM 582 C CA . ASN A 1 82 ? 5.707 9.562 1.095 1.00 96.19 82 ASN A CA 1
ATOM 583 C C . ASN A 1 82 ? 4.793 10.742 1.455 1.00 96.19 82 ASN A C 1
ATOM 585 O O . ASN A 1 82 ? 4.219 11.391 0.585 1.00 96.19 82 ASN A O 1
ATOM 589 N N . GLY A 1 83 ? 4.680 11.033 2.754 1.00 95.62 83 GLY A N 1
ATOM 590 C CA . GLY A 1 83 ? 3.937 12.184 3.271 1.00 95.62 83 GLY A CA 1
ATOM 591 C C . GLY A 1 83 ? 4.377 12.585 4.679 1.00 95.62 83 GLY A C 1
ATOM 592 O O . GLY A 1 83 ? 4.883 11.762 5.443 1.00 95.62 83 GLY A O 1
ATOM 593 N N . ASN A 1 84 ? 4.204 13.856 5.046 1.00 96.31 84 ASN A N 1
ATOM 594 C CA . ASN A 1 84 ? 4.677 14.381 6.334 1.00 96.31 84 ASN A CA 1
ATOM 595 C C . ASN A 1 84 ? 3.649 14.329 7.470 1.00 96.31 84 ASN A C 1
ATOM 597 O O . ASN A 1 84 ? 4.037 14.577 8.606 1.00 96.31 84 ASN A O 1
ATOM 601 N N . ARG A 1 85 ? 2.371 14.038 7.206 1.00 95.75 85 ARG A N 1
ATOM 602 C CA . ARG A 1 85 ? 1.289 14.138 8.201 1.00 95.75 85 ARG A CA 1
ATOM 603 C C . ARG A 1 85 ? 1.075 12.864 8.999 1.00 95.75 85 ARG A C 1
ATOM 605 O O . ARG A 1 85 ? 0.913 11.794 8.418 1.00 95.75 85 ARG A O 1
ATOM 612 N N . ASN A 1 86 ? 0.936 13.011 10.316 1.00 94.56 86 ASN A N 1
ATOM 613 C CA . ASN A 1 86 ? 0.473 11.943 11.188 1.00 94.56 86 ASN A CA 1
ATOM 614 C C . ASN A 1 86 ? -1.047 11.792 11.101 1.00 94.56 86 ASN A C 1
ATOM 616 O O . ASN A 1 86 ? -1.816 12.346 11.888 1.00 94.56 86 ASN A O 1
ATOM 620 N N . CYS A 1 87 ? -1.478 10.990 10.139 1.00 92.94 87 CYS A N 1
ATOM 621 C CA . CYS A 1 87 ? -2.888 10.763 9.862 1.00 92.94 87 CYS A CA 1
ATOM 622 C C . CYS A 1 87 ? -3.618 9.855 10.862 1.00 92.94 87 CYS A C 1
ATOM 624 O O . CYS A 1 87 ? -4.821 9.636 10.713 1.00 92.94 87 CYS A O 1
ATOM 626 N N . THR A 1 88 ? -2.910 9.342 11.876 1.00 92.56 88 THR A N 1
ATOM 627 C CA . THR A 1 88 ? -3.501 8.531 12.953 1.00 92.56 88 THR A CA 1
ATOM 628 C C . THR A 1 88 ? -4.022 9.372 14.117 1.00 9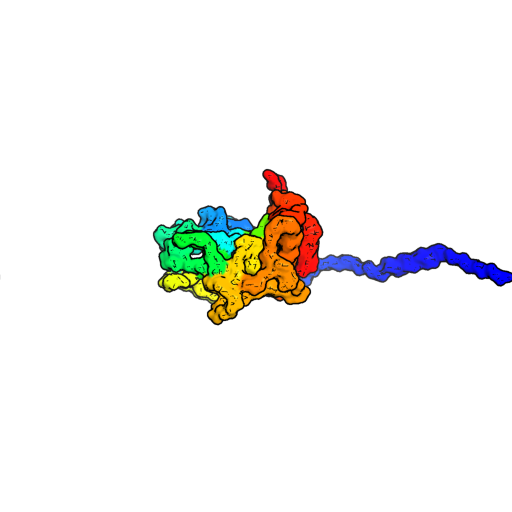2.56 88 THR A C 1
ATOM 630 O O . THR A 1 88 ? -4.634 8.835 15.041 1.00 92.56 88 THR A O 1
ATOM 633 N N . LEU A 1 89 ? -3.784 10.689 14.099 1.00 93.19 89 LEU A N 1
ATOM 634 C CA . LEU A 1 89 ? -4.320 11.603 15.102 1.00 93.19 89 LEU A CA 1
ATOM 635 C C . LEU A 1 89 ? -5.827 11.791 14.912 1.00 93.19 89 LEU A C 1
ATOM 637 O O . LEU A 1 89 ? -6.328 11.954 13.798 1.00 93.19 89 LEU A O 1
ATOM 641 N N . VAL A 1 90 ? -6.539 11.761 16.034 1.00 92.50 90 VAL A N 1
ATOM 642 C CA . VAL A 1 90 ? -7.995 11.886 16.090 1.00 92.50 90 VAL A CA 1
ATOM 643 C C . VAL A 1 90 ? -8.402 13.306 15.706 1.00 92.50 90 VAL A C 1
ATOM 645 O O . VAL A 1 90 ? -7.778 14.274 16.132 1.00 92.50 90 VAL A O 1
ATOM 648 N N . GLU A 1 91 ? -9.439 13.430 14.879 1.00 93.44 91 GLU A N 1
ATOM 649 C CA . GLU A 1 91 ? -9.887 14.730 14.366 1.00 93.44 91 GLU A CA 1
ATOM 650 C C . GLU A 1 91 ? -10.828 15.459 15.334 1.00 93.44 91 GLU A C 1
ATOM 652 O O . GLU A 1 91 ? -10.767 16.681 15.437 1.00 93.44 91 GLU A O 1
ATOM 657 N N . ASP A 1 92 ? -11.686 14.721 16.045 1.00 93.56 92 ASP A N 1
ATOM 658 C CA . ASP A 1 92 ? -12.643 15.265 17.008 1.00 93.56 92 ASP A CA 1
ATOM 659 C C . ASP A 1 92 ? -13.010 14.240 18.099 1.00 93.56 92 ASP A C 1
ATOM 661 O O . ASP A 1 92 ? -12.790 13.038 17.940 1.00 93.56 92 ASP A O 1
ATOM 665 N N . GLU A 1 93 ? -13.567 14.719 19.216 1.00 93.19 93 GLU A N 1
ATOM 666 C CA . GLU A 1 93 ? -13.839 13.918 20.424 1.00 93.19 93 GLU A CA 1
ATOM 667 C C . GLU A 1 93 ? -14.756 12.716 20.153 1.00 93.19 93 GLU A C 1
ATOM 669 O O . GLU A 1 93 ? -14.604 11.671 20.778 1.00 93.19 93 GLU A O 1
ATOM 674 N N . SER A 1 94 ? -15.673 12.815 19.183 1.00 94.62 94 SER A N 1
ATOM 675 C CA . SER A 1 94 ? -16.619 11.729 18.883 1.00 94.62 94 SER A CA 1
ATOM 676 C C . SER A 1 94 ? -15.954 10.491 18.272 1.00 94.62 94 SER A C 1
ATOM 678 O O . SER A 1 94 ? -16.551 9.416 18.232 1.00 94.62 94 SER A O 1
ATOM 680 N N . LEU A 1 95 ? -14.715 10.639 17.797 1.00 93.88 95 LEU A N 1
ATOM 681 C CA . LEU A 1 95 ? -13.908 9.585 17.187 1.00 93.88 95 LEU A CA 1
ATOM 682 C C . LEU A 1 95 ? -12.868 9.007 18.155 1.00 93.88 95 LEU A C 1
ATOM 684 O O . LEU A 1 95 ? -12.143 8.079 17.787 1.00 93.88 95 LEU A O 1
ATOM 688 N N . ALA A 1 96 ? -12.751 9.578 19.357 1.00 90.81 96 ALA A N 1
ATOM 689 C CA . ALA A 1 96 ? -11.779 9.149 20.342 1.00 90.81 96 ALA A CA 1
ATOM 690 C C . ALA A 1 96 ? -12.084 7.728 20.830 1.00 90.81 96 ALA A C 1
ATOM 692 O O . ALA A 1 96 ? -13.229 7.316 21.013 1.00 90.81 96 ALA A O 1
ATOM 693 N N . THR A 1 97 ? -11.023 6.971 21.066 1.00 88.94 97 THR A N 1
ATOM 694 C CA . THR A 1 97 ? -11.071 5.632 21.655 1.00 88.94 97 THR A CA 1
ATOM 695 C C . THR A 1 97 ? -10.055 5.558 22.790 1.00 88.94 97 THR A C 1
ATOM 697 O O . THR A 1 97 ? -9.156 6.404 22.839 1.00 88.94 97 THR A O 1
ATOM 700 N N . PRO A 1 98 ? -10.129 4.562 23.694 1.00 86.50 98 PRO A N 1
ATOM 701 C CA . PRO A 1 98 ? -9.138 4.431 24.760 1.00 86.50 98 PRO A CA 1
ATOM 702 C C . PRO A 1 98 ? -7.706 4.424 24.222 1.00 86.50 98 PRO A C 1
ATOM 704 O O . PRO A 1 98 ? -6.823 5.046 24.800 1.00 86.50 98 PRO A O 1
ATOM 707 N N . VAL A 1 99 ? -7.492 3.778 23.074 1.00 86.19 99 VAL A N 1
ATOM 708 C CA . VAL A 1 99 ? -6.174 3.630 22.458 1.00 86.19 99 VAL A CA 1
ATOM 709 C C . VAL A 1 99 ? -5.788 4.836 21.598 1.00 86.19 99 VAL A C 1
ATOM 711 O O . VAL A 1 99 ? -4.642 5.276 21.623 1.00 86.19 99 VAL A O 1
ATOM 714 N N . TYR A 1 100 ? -6.741 5.424 20.879 1.00 89.38 100 TYR A N 1
ATOM 715 C CA . TYR A 1 100 ? -6.547 6.640 20.090 1.00 89.38 100 TYR A CA 1
ATOM 716 C C . TYR A 1 100 ? -7.410 7.762 20.678 1.00 89.38 100 TYR A C 1
ATOM 718 O O . TYR A 1 100 ? -8.510 7.986 20.175 1.00 89.38 100 TYR A O 1
ATOM 726 N N . PRO A 1 101 ? -6.966 8.435 21.757 1.00 89.25 101 PRO A N 1
ATOM 727 C CA . PRO A 1 101 ? -7.684 9.565 22.337 1.00 89.25 101 PRO A CA 1
ATOM 728 C C . PRO A 1 101 ? -7.514 10.836 21.500 1.00 89.25 101 PRO A C 1
ATOM 730 O O . PRO A 1 101 ? -6.514 10.992 20.786 1.00 89.25 101 PRO A O 1
ATOM 733 N N . LEU A 1 102 ? -8.454 11.773 21.648 1.00 91.50 102 LEU A N 1
ATOM 734 C CA . LEU A 1 102 ? -8.269 13.139 21.168 1.00 91.50 102 LEU A CA 1
ATOM 735 C C . LEU A 1 102 ? -7.082 13.792 21.893 1.00 91.50 102 LEU A C 1
ATOM 737 O O . LEU A 1 102 ? -6.888 13.617 23.097 1.00 91.50 102 LEU A O 1
ATOM 741 N N . THR A 1 103 ? -6.273 14.547 21.154 1.00 90.06 103 THR A N 1
ATOM 742 C CA . THR A 1 103 ? -5.207 15.386 21.712 1.00 90.06 103 THR A CA 1
ATOM 743 C C . THR A 1 103 ? -5.373 16.821 21.211 1.00 90.06 103 THR A C 1
ATOM 745 O O . THR A 1 103 ? -6.225 17.105 20.374 1.00 90.06 103 THR A O 1
ATOM 748 N N . ALA A 1 104 ? -4.531 17.746 21.680 1.00 91.50 104 ALA A N 1
ATOM 749 C CA . ALA A 1 104 ? -4.467 19.098 21.114 1.00 91.50 104 ALA A CA 1
ATOM 750 C C . ALA A 1 104 ? -3.915 19.134 19.667 1.00 91.50 104 ALA A C 1
ATOM 752 O O . ALA A 1 104 ? -3.824 20.205 19.070 1.00 91.50 104 ALA A O 1
ATOM 753 N N . GLN A 1 105 ? -3.504 17.985 19.116 1.00 92.38 105 GLN A N 1
ATOM 754 C CA . GLN A 1 105 ? -2.938 17.831 17.778 1.00 92.38 105 GLN A CA 1
ATOM 755 C C . GLN A 1 105 ? -3.934 17.099 16.881 1.00 92.38 105 GLN A C 1
ATOM 757 O O . GLN A 1 105 ? -4.551 16.121 17.295 1.00 92.38 105 GLN A O 1
ATOM 762 N N . GLY A 1 106 ? -4.054 17.556 15.637 1.00 92.38 106 GLY A N 1
ATOM 763 C CA . GLY A 1 106 ? -4.965 16.974 14.656 1.00 92.38 106 GLY A CA 1
ATOM 764 C C . GLY A 1 106 ? -4.240 16.203 13.551 1.00 92.38 106 GLY A C 1
ATOM 765 O O . GLY A 1 106 ? -3.017 16.274 13.439 1.00 92.38 106 GLY A O 1
ATOM 766 N N . PRO A 1 107 ? -4.983 15.539 12.652 1.00 93.12 107 PRO A N 1
ATOM 767 C CA . PRO A 1 107 ? -4.448 14.726 11.548 1.00 93.12 107 PRO A CA 1
ATOM 768 C C . PRO A 1 107 ? -3.632 15.503 10.493 1.00 93.12 107 PRO A C 1
ATOM 770 O O . PRO A 1 107 ? -3.137 14.904 9.537 1.00 93.12 107 PRO A O 1
ATOM 773 N N . GLN A 1 108 ? -3.511 16.828 10.642 1.00 94.12 108 GLN A N 1
ATOM 774 C CA . GLN A 1 108 ? -2.652 17.706 9.840 1.00 94.12 108 GLN A CA 1
ATOM 775 C C . GLN A 1 108 ? -1.272 17.950 10.479 1.00 94.12 108 GLN A C 1
ATOM 777 O O . GLN A 1 108 ? -0.373 18.466 9.818 1.00 94.12 108 GLN A O 1
ATOM 782 N N . THR A 1 109 ? -1.080 17.590 11.752 1.00 95.62 109 THR A N 1
ATOM 783 C CA . THR A 1 109 ? 0.210 17.697 12.441 1.00 95.62 109 THR A CA 1
ATOM 784 C C . THR A 1 109 ? 1.225 16.755 11.797 1.00 95.62 109 THR A C 1
ATOM 786 O O . THR A 1 109 ? 0.911 15.604 11.488 1.00 95.62 109 THR A O 1
ATOM 789 N N . THR A 1 110 ? 2.457 17.228 11.583 1.00 96.44 110 THR A N 1
ATOM 790 C CA . THR A 1 110 ? 3.490 16.397 10.957 1.00 96.44 110 THR A CA 1
ATOM 791 C C . THR A 1 110 ? 4.001 15.301 11.893 1.00 96.44 110 THR A C 1
ATOM 793 O O . THR A 1 110 ? 3.873 15.401 13.115 1.00 96.44 110 THR A O 1
ATOM 796 N N . TRP A 1 111 ? 4.613 14.250 11.344 1.00 95.25 111 TRP A N 1
ATOM 797 C CA . TRP A 1 111 ? 5.210 13.161 12.126 1.00 95.25 111 TRP A CA 1
ATOM 798 C C . TRP A 1 111 ? 6.211 13.685 13.162 1.00 95.25 111 TRP A C 1
ATOM 800 O O . TRP A 1 111 ? 6.096 13.379 14.347 1.00 95.25 111 TRP A O 1
ATOM 810 N N . GLN A 1 112 ? 7.132 14.556 12.745 1.00 95.62 112 GLN A N 1
ATOM 811 C CA . GLN A 1 112 ? 8.164 15.107 13.631 1.00 95.62 112 GLN A CA 1
ATOM 812 C C . GLN A 1 112 ? 7.642 16.205 14.570 1.00 95.62 112 GLN A C 1
ATOM 814 O O . GLN A 1 112 ? 8.306 16.505 15.559 1.00 95.62 112 GLN A O 1
ATOM 819 N N . SER A 1 113 ? 6.460 16.772 14.298 1.00 95.19 113 SER A N 1
ATOM 820 C CA . SER A 1 113 ? 5.787 17.727 15.194 1.00 95.19 113 SER A CA 1
ATOM 821 C C . SER A 1 113 ? 4.712 17.085 16.077 1.00 95.19 113 SER A C 1
ATOM 823 O O . SER A 1 113 ? 4.112 17.777 16.897 1.00 95.19 113 SER A O 1
ATOM 825 N N . THR A 1 114 ? 4.448 15.782 15.925 1.00 92.62 114 THR A N 1
ATOM 826 C CA . THR A 1 114 ? 3.587 15.017 16.841 1.00 92.62 114 THR A CA 1
ATOM 827 C C . THR A 1 114 ? 4.226 14.990 18.231 1.00 92.62 114 THR A C 1
ATOM 829 O O . THR A 1 114 ? 5.437 15.147 18.368 1.00 92.62 114 THR A O 1
ATOM 832 N N . THR A 1 115 ? 3.428 14.823 19.287 1.00 89.12 115 THR A N 1
ATOM 833 C CA . THR A 1 115 ? 3.939 14.636 20.647 1.00 89.12 115 THR A CA 1
ATOM 834 C C . THR A 1 115 ? 3.601 13.230 21.153 1.00 89.12 115 THR A C 1
ATOM 836 O O . THR A 1 115 ? 2.422 12.923 21.340 1.00 89.12 115 THR A O 1
ATOM 839 N N . PRO A 1 116 ? 4.610 12.373 21.397 1.00 87.94 116 PRO A N 1
ATOM 840 C CA . PRO A 1 116 ? 6.037 12.569 21.094 1.00 87.94 116 PRO A CA 1
ATOM 841 C C . PRO A 1 116 ? 6.322 12.592 19.583 1.00 87.94 116 PRO A C 1
ATOM 843 O O . PRO A 1 116 ? 5.503 12.139 18.781 1.00 87.94 116 PRO A O 1
ATOM 846 N N . SER A 1 117 ? 7.482 13.134 19.205 1.00 91.94 117 SER A N 1
ATOM 847 C CA . SER A 1 117 ? 7.877 13.251 17.803 1.00 91.94 117 SER A CA 1
ATOM 848 C C . SER A 1 117 ? 8.223 11.891 17.212 1.00 91.94 117 SER A C 1
ATOM 850 O O . SER A 1 117 ? 8.934 11.086 17.811 1.00 91.94 117 SER A O 1
ATOM 852 N N . ILE A 1 118 ? 7.738 11.648 15.998 1.00 92.06 118 ILE A N 1
ATOM 853 C CA . ILE A 1 118 ? 7.953 10.402 15.271 1.00 92.06 118 ILE A CA 1
ATOM 854 C C . ILE A 1 118 ? 8.986 10.655 14.176 1.00 92.06 118 ILE A C 1
ATOM 856 O O . ILE A 1 118 ? 8.823 11.557 13.353 1.00 92.06 118 ILE A O 1
ATOM 860 N N . ALA A 1 119 ? 10.054 9.857 14.164 1.00 93.12 119 ALA A N 1
ATOM 861 C CA . ALA A 1 119 ? 11.139 9.983 13.199 1.00 93.12 119 ALA A CA 1
ATOM 862 C C . ALA A 1 119 ? 10.835 9.210 11.898 1.00 93.12 119 ALA A C 1
ATOM 864 O O . ALA A 1 119 ? 10.628 7.991 11.948 1.00 93.12 119 ALA A O 1
ATOM 865 N N . PRO A 1 120 ? 10.854 9.880 10.731 1.00 95.75 120 PRO A N 1
ATOM 866 C CA . PRO A 1 120 ? 10.916 9.203 9.441 1.00 95.75 120 PRO A CA 1
ATOM 867 C C . PRO A 1 120 ? 12.188 8.359 9.309 1.00 95.75 120 PRO A C 1
ATOM 869 O O . PRO A 1 120 ? 13.277 8.795 9.685 1.00 95.75 120 PRO A O 1
ATOM 872 N N . LYS A 1 121 ? 12.035 7.150 8.774 1.00 95.00 121 LYS A N 1
ATOM 873 C CA . LYS A 1 121 ? 13.092 6.171 8.505 1.00 95.00 121 LYS A CA 1
ATOM 874 C C . LYS A 1 121 ? 13.502 6.194 7.034 1.00 95.00 121 LYS A C 1
ATOM 876 O O . LYS A 1 121 ? 12.829 6.781 6.189 1.00 95.00 121 LYS A O 1
ATOM 881 N N . GLY A 1 122 ? 14.600 5.512 6.740 1.00 95.38 122 GLY A N 1
ATOM 882 C CA . GLY A 1 122 ? 15.107 5.289 5.394 1.00 95.38 122 GLY A CA 1
ATOM 883 C C . GLY A 1 122 ? 15.842 6.497 4.825 1.00 95.38 122 GLY A C 1
ATOM 884 O O . GLY A 1 122 ? 16.499 7.243 5.555 1.00 95.38 122 GLY A O 1
ATOM 885 N N . LEU A 1 123 ? 15.770 6.686 3.507 1.00 95.06 123 LEU A N 1
ATOM 886 C CA . LEU A 1 123 ? 16.258 7.896 2.851 1.00 95.06 123 LEU A CA 1
ATOM 887 C C . LEU A 1 123 ? 15.275 9.038 3.128 1.00 95.06 123 LEU A C 1
ATOM 889 O O . LEU A 1 123 ? 14.355 9.271 2.347 1.00 95.06 123 LEU A O 1
ATOM 893 N N . ALA A 1 124 ? 15.422 9.702 4.274 1.00 87.94 124 ALA A N 1
ATOM 894 C CA . ALA A 1 124 ? 14.495 10.747 4.690 1.00 87.94 124 ALA A CA 1
ATOM 895 C C . ALA A 1 124 ? 14.389 11.861 3.629 1.00 87.94 124 ALA A C 1
ATOM 897 O O . ALA A 1 124 ? 15.397 12.417 3.191 1.00 87.94 124 ALA A O 1
ATOM 898 N N . ASN A 1 125 ? 13.157 12.193 3.239 1.00 88.19 125 ASN A N 1
ATOM 899 C CA . ASN A 1 125 ? 12.849 13.231 2.257 1.00 88.19 125 ASN A CA 1
ATOM 900 C C . ASN A 1 125 ? 12.391 14.522 2.962 1.00 88.19 125 ASN A C 1
ATOM 902 O O . ASN A 1 125 ? 11.712 14.466 3.987 1.00 88.19 125 ASN A O 1
ATOM 906 N N . GLY A 1 126 ? 12.734 15.689 2.418 1.00 91.56 126 GLY A N 1
ATOM 907 C CA . GLY A 1 126 ? 12.426 16.994 3.011 1.00 91.56 126 GLY A CA 1
ATOM 908 C C . GLY A 1 126 ? 13.367 17.402 4.153 1.00 91.56 126 GLY A C 1
ATOM 909 O O . GLY A 1 126 ? 14.436 16.825 4.352 1.00 91.56 126 GLY A O 1
ATOM 910 N N . SER A 1 127 ? 12.977 18.427 4.914 1.00 93.69 127 SER A N 1
ATOM 911 C CA . SER A 1 127 ? 13.785 19.001 6.002 1.00 93.69 127 SER A CA 1
ATOM 912 C C . SER A 1 127 ? 13.040 18.967 7.332 1.00 93.69 127 SER A C 1
ATOM 914 O O . SER A 1 127 ? 11.825 19.154 7.377 1.00 93.69 127 SER A O 1
ATOM 916 N N . SER A 1 128 ? 13.772 18.739 8.424 1.00 93.50 128 SER A N 1
ATOM 917 C CA . SER A 1 128 ? 13.211 18.779 9.779 1.00 93.50 128 SER A CA 1
ATOM 918 C C . SER A 1 128 ? 12.611 20.164 10.082 1.00 93.50 128 SER A C 1
ATOM 920 O O . SER A 1 128 ? 13.196 21.163 9.652 1.00 93.50 128 SER A O 1
ATOM 922 N N . PRO A 1 129 ? 11.472 20.261 10.799 1.00 93.50 129 PRO A N 1
ATOM 923 C CA . PRO A 1 129 ? 10.673 19.188 11.413 1.00 93.50 129 PRO A CA 1
ATOM 924 C C . PRO A 1 129 ? 9.495 18.722 10.527 1.00 93.50 129 PRO A C 1
ATOM 926 O O . PRO A 1 129 ? 8.417 18.389 11.021 1.00 93.50 129 PRO A O 1
ATOM 929 N N . ASN A 1 130 ? 9.658 18.752 9.204 1.00 95.00 130 ASN A N 1
ATOM 930 C CA . ASN A 1 130 ? 8.613 18.421 8.233 1.00 95.00 130 ASN A CA 1
ATOM 931 C C . ASN A 1 130 ? 9.067 17.346 7.239 1.00 95.00 130 ASN A C 1
ATOM 933 O O . ASN A 1 130 ? 8.593 17.327 6.104 1.00 95.00 130 ASN A O 1
ATOM 937 N N . GLN A 1 131 ? 9.993 16.470 7.641 1.00 96.31 131 GLN A N 1
ATOM 938 C CA . GLN A 1 131 ? 10.429 15.372 6.785 1.00 96.31 131 GLN A CA 1
ATOM 939 C C . GLN A 1 131 ? 9.260 14.429 6.488 1.00 96.31 131 GLN A C 1
ATOM 941 O O . GLN A 1 131 ? 8.411 14.158 7.344 1.00 96.31 131 GLN A O 1
ATOM 946 N N . ASN A 1 132 ? 9.233 13.924 5.260 1.00 96.50 132 ASN A N 1
ATOM 947 C CA . ASN A 1 132 ? 8.218 12.992 4.808 1.00 96.50 132 ASN A CA 1
ATOM 948 C C . ASN A 1 132 ? 8.571 11.576 5.274 1.00 96.50 132 ASN A C 1
ATOM 950 O O . ASN A 1 132 ? 9.708 11.125 5.133 1.00 96.50 132 ASN A O 1
ATOM 954 N N . MET A 1 133 ? 7.573 10.872 5.796 1.00 97.25 133 MET A N 1
ATOM 955 C CA . MET A 1 133 ? 7.639 9.448 6.096 1.00 97.25 133 MET A CA 1
ATOM 956 C C . MET A 1 133 ? 7.282 8.648 4.846 1.00 97.25 133 MET A C 1
ATOM 958 O O . MET A 1 133 ? 6.265 8.935 4.208 1.00 97.25 133 MET A O 1
ATOM 962 N N . TRP A 1 134 ? 8.094 7.643 4.517 1.00 97.69 134 TRP A N 1
ATOM 963 C CA . TRP A 1 134 ? 7.778 6.697 3.449 1.00 97.69 134 TRP A CA 1
ATOM 964 C C . TRP A 1 134 ? 6.516 5.905 3.768 1.00 97.69 134 TRP A C 1
ATOM 966 O O . TRP A 1 134 ? 6.234 5.570 4.925 1.00 97.69 134 TRP A O 1
ATOM 976 N N . ARG A 1 135 ? 5.735 5.608 2.733 1.00 97.19 135 ARG A N 1
ATOM 977 C CA . ARG A 1 135 ? 4.446 4.958 2.889 1.00 97.19 135 ARG A CA 1
ATOM 978 C C . ARG A 1 135 ? 4.632 3.561 3.477 1.00 97.19 135 ARG A C 1
ATOM 980 O O . ARG A 1 135 ? 3.891 3.266 4.412 1.00 97.19 135 ARG A O 1
ATOM 987 N N . TRP A 1 136 ? 5.659 2.798 3.094 1.00 97.81 136 TRP A N 1
ATOM 988 C CA . TRP A 1 136 ? 6.010 1.523 3.731 1.00 97.81 136 TRP A CA 1
ATOM 989 C C . TRP A 1 136 ? 6.123 1.636 5.257 1.00 97.81 136 TRP A C 1
ATOM 991 O O . TRP A 1 136 ? 5.535 0.826 5.974 1.00 97.81 136 TRP A O 1
ATOM 1001 N N . GLN A 1 137 ? 6.790 2.679 5.769 1.00 97.00 137 GLN A N 1
ATOM 1002 C CA . GLN A 1 137 ? 6.947 2.886 7.211 1.00 97.00 137 GLN A CA 1
ATOM 1003 C C . GLN A 1 137 ? 5.593 3.206 7.837 1.00 97.00 137 GLN A C 1
ATOM 1005 O O . GLN A 1 137 ? 5.195 2.591 8.825 1.00 97.00 137 GLN A O 1
ATOM 1010 N N . SER A 1 138 ? 4.867 4.159 7.246 1.00 96.19 138 SER A N 1
ATOM 1011 C CA . SER A 1 138 ? 3.571 4.573 7.778 1.00 96.19 138 SER A CA 1
ATOM 1012 C C . SER A 1 138 ? 2.555 3.427 7.785 1.00 96.19 138 SER A C 1
ATOM 1014 O O . SER A 1 138 ? 1.771 3.330 8.722 1.00 96.19 138 SER A O 1
ATOM 1016 N N . ILE A 1 139 ? 2.583 2.543 6.781 1.00 97.44 139 ILE A N 1
ATOM 1017 C CA . ILE A 1 139 ? 1.751 1.339 6.708 1.00 97.44 139 ILE A CA 1
ATOM 1018 C C . ILE A 1 139 ? 2.107 0.390 7.849 1.00 97.44 139 ILE A C 1
ATOM 1020 O O . ILE A 1 139 ? 1.213 0.040 8.616 1.00 97.44 139 ILE A O 1
ATOM 1024 N N . GLN A 1 140 ? 3.382 0.007 7.990 1.00 95.00 140 GLN A N 1
ATOM 1025 C CA . GLN A 1 140 ? 3.800 -0.982 8.993 1.00 95.00 140 GLN A CA 1
ATOM 1026 C C . GLN A 1 140 ? 3.569 -0.512 10.427 1.00 95.00 140 GLN A C 1
ATOM 1028 O O . GLN A 1 140 ? 3.112 -1.287 11.262 1.00 95.00 140 GLN A O 1
ATOM 1033 N N . GLU A 1 141 ? 3.915 0.740 10.723 1.00 93.75 141 GLU A N 1
ATOM 1034 C CA . GLU A 1 141 ? 4.081 1.193 12.107 1.00 93.75 141 GLU A CA 1
ATOM 1035 C C . GLU A 1 141 ? 2.868 1.950 12.653 1.00 93.75 141 GLU A C 1
ATOM 1037 O O . GLU A 1 141 ? 2.708 2.029 13.871 1.00 93.75 141 GLU A O 1
ATOM 1042 N N . PHE A 1 142 ? 2.015 2.510 11.785 1.00 94.69 142 PHE A N 1
ATOM 1043 C CA . PHE A 1 142 ? 0.995 3.476 12.212 1.00 94.69 142 PHE A CA 1
ATOM 1044 C C . PHE A 1 142 ? -0.394 3.213 11.624 1.00 94.69 142 PHE A C 1
ATOM 1046 O O . PHE A 1 142 ? -1.355 3.047 12.376 1.00 94.69 142 PHE A O 1
ATOM 1053 N N . GLN A 1 143 ? -0.518 3.157 10.296 1.00 96.44 143 GLN A N 1
ATOM 1054 C CA . GLN A 1 143 ? -1.807 3.018 9.616 1.00 96.44 143 GLN A CA 1
ATOM 1055 C C . GLN A 1 143 ? -2.419 1.633 9.859 1.00 96.44 143 GLN A C 1
ATOM 1057 O O . GLN A 1 143 ? -3.584 1.547 10.244 1.00 96.44 143 GLN A O 1
ATOM 1062 N N . TYR A 1 144 ? -1.639 0.557 9.688 1.00 97.56 144 TYR A N 1
ATOM 1063 C CA . TYR A 1 144 ? -2.147 -0.799 9.883 1.00 97.56 144 TYR A CA 1
ATOM 1064 C C . TYR A 1 144 ? -2.629 -1.063 11.317 1.00 97.56 144 TYR A C 1
ATOM 1066 O O . TYR A 1 144 ? -3.773 -1.492 11.463 1.00 97.56 144 TYR A O 1
ATOM 1074 N N . PRO A 1 145 ? -1.857 -0.753 12.381 1.00 95.31 145 PRO A N 1
ATOM 1075 C CA . PRO A 1 145 ? -2.350 -0.944 13.742 1.00 95.31 145 PRO A CA 1
ATOM 1076 C C . PRO A 1 145 ? -3.658 -0.204 14.035 1.00 95.31 145 PRO A C 1
ATOM 1078 O O . PRO A 1 145 ? -4.538 -0.749 14.696 1.00 95.31 145 PRO A O 1
ATOM 1081 N N . LEU A 1 146 ? -3.830 1.014 13.507 1.00 95.25 146 LEU A N 1
ATOM 1082 C CA . LEU A 1 146 ? -5.090 1.737 13.661 1.00 95.25 146 LEU A CA 1
ATOM 1083 C C . LEU A 1 146 ? -6.243 1.022 12.945 1.00 95.25 146 LEU A C 1
ATOM 1085 O O . LEU A 1 146 ? -7.325 0.891 13.513 1.00 95.25 146 LEU A O 1
ATOM 1089 N N . ILE A 1 147 ? -6.032 0.560 11.713 1.00 97.06 147 ILE A N 1
ATOM 1090 C CA . ILE A 1 147 ? -7.078 -0.137 10.959 1.00 97.06 147 ILE A CA 1
ATOM 1091 C C . ILE A 1 147 ? -7.427 -1.489 11.574 1.00 97.06 147 ILE A C 1
ATOM 1093 O O . ILE A 1 147 ? -8.614 -1.777 11.689 1.00 97.06 147 ILE A O 1
ATOM 1097 N N . GLU A 1 148 ? -6.457 -2.275 12.043 1.00 96.69 148 GLU A N 1
ATOM 1098 C CA . GLU A 1 148 ? -6.743 -3.530 12.746 1.00 96.69 148 GLU A CA 1
ATOM 1099 C C . GLU A 1 148 ? -7.546 -3.274 14.032 1.00 96.69 148 GLU A C 1
ATOM 1101 O O . GLU A 1 148 ? -8.558 -3.933 14.278 1.00 96.69 148 GLU A O 1
ATOM 1106 N N . TYR A 1 149 ? -7.164 -2.256 14.812 1.00 95.25 149 TYR A N 1
ATOM 1107 C CA . TYR A 1 149 ? -7.920 -1.853 15.996 1.00 95.25 149 TYR A CA 1
ATOM 1108 C C . TYR A 1 149 ? -9.371 -1.483 15.652 1.00 95.25 149 TYR A C 1
ATOM 1110 O O . TYR A 1 149 ? -10.307 -1.946 16.305 1.00 95.25 149 TYR A O 1
ATOM 1118 N N . LEU A 1 150 ? -9.578 -0.666 14.613 1.00 95.38 150 LEU A N 1
ATOM 1119 C CA . LEU A 1 150 ? -10.918 -0.274 14.171 1.00 95.38 150 LEU A CA 1
ATOM 1120 C C . LEU A 1 150 ? -11.712 -1.457 13.600 1.00 95.38 150 LEU A C 1
ATOM 1122 O O . LEU A 1 150 ? -12.925 -1.497 13.793 1.00 95.38 150 LEU A O 1
ATOM 1126 N N . SER A 1 151 ? -11.038 -2.402 12.939 1.00 96.50 151 SER A N 1
ATOM 1127 C CA . SER A 1 151 ? -11.605 -3.637 12.386 1.00 96.50 151 SER A CA 1
ATOM 1128 C C . SER A 1 151 ? -12.228 -4.478 13.498 1.00 96.50 151 SER A C 1
ATOM 1130 O O . SER A 1 151 ? -13.431 -4.743 13.477 1.00 96.50 151 SER A O 1
ATOM 1132 N N . ALA A 1 152 ? -11.458 -4.760 14.554 1.00 95.00 152 ALA A N 1
ATOM 1133 C CA . ALA A 1 152 ? -11.956 -5.446 15.744 1.00 95.00 152 ALA A CA 1
ATOM 1134 C C . ALA A 1 152 ? -13.033 -4.640 16.485 1.00 95.00 152 ALA A C 1
ATOM 1136 O O . ALA A 1 152 ? -14.062 -5.189 16.867 1.00 95.00 152 ALA A O 1
ATOM 1137 N N . ASN A 1 153 ? -12.839 -3.328 16.664 1.00 93.31 153 ASN A N 1
ATOM 1138 C CA . ASN A 1 153 ? -13.767 -2.495 17.437 1.00 93.31 153 ASN A CA 1
ATOM 1139 C C . ASN A 1 153 ? -15.147 -2.389 16.776 1.00 93.31 153 ASN A C 1
ATOM 1141 O O . ASN A 1 153 ? -16.166 -2.280 17.454 1.00 93.31 153 ASN A O 1
ATOM 1145 N N . LYS A 1 154 ? -15.179 -2.393 15.442 1.00 93.50 154 LYS A N 1
ATOM 1146 C CA . LYS A 1 154 ? -16.413 -2.323 14.656 1.00 93.50 154 LYS A CA 1
ATOM 1147 C C . LYS A 1 154 ? -16.938 -3.699 14.259 1.00 93.50 154 LYS A C 1
ATOM 1149 O O . LYS A 1 154 ? -18.065 -3.771 13.781 1.00 93.50 154 LYS A O 1
ATOM 1154 N N . ASN A 1 155 ? -16.156 -4.757 14.473 1.00 94.00 155 ASN A N 1
ATOM 1155 C CA . ASN A 1 155 ? -16.435 -6.112 14.009 1.00 94.00 155 ASN A CA 1
ATOM 1156 C C . ASN A 1 155 ? -16.751 -6.151 12.500 1.00 94.00 155 ASN A C 1
ATOM 1158 O O . ASN A 1 155 ? -17.766 -6.698 12.068 1.00 94.00 155 ASN A O 1
ATOM 1162 N N . LEU A 1 156 ? -15.898 -5.497 11.707 1.00 95.56 156 LEU A N 1
ATOM 1163 C CA . LEU A 1 156 ? -16.013 -5.400 10.251 1.00 95.56 156 LEU A CA 1
ATOM 1164 C C . LEU A 1 156 ? -14.644 -5.647 9.611 1.00 95.56 156 LEU A C 1
ATOM 1166 O O . LEU A 1 156 ? -13.648 -5.209 10.174 1.00 95.56 156 LEU A O 1
ATOM 1170 N N . PRO A 1 157 ? -14.568 -6.270 8.424 1.00 95.62 157 PRO A N 1
ATOM 1171 C CA . PRO A 1 157 ? -13.316 -6.441 7.695 1.00 95.62 157 PRO A CA 1
ATOM 1172 C C . PRO A 1 157 ? -12.797 -5.090 7.176 1.00 95.62 157 PRO A C 1
ATOM 1174 O O . PRO A 1 157 ? -13.200 -4.610 6.112 1.00 95.62 157 PRO A O 1
ATOM 1177 N N . LEU A 1 158 ? -11.885 -4.484 7.937 1.00 97.75 158 LEU A N 1
ATOM 1178 C CA . LEU A 1 158 ? -11.144 -3.287 7.541 1.00 97.75 158 LEU A CA 1
ATOM 1179 C C . LEU A 1 158 ? -9.665 -3.637 7.368 1.00 97.75 158 LEU A C 1
ATOM 1181 O O . LEU A 1 158 ? -9.079 -4.290 8.231 1.00 97.75 158 LEU A O 1
ATOM 1185 N N . PHE A 1 159 ? -9.054 -3.196 6.271 1.00 97.69 159 PHE A N 1
ATOM 1186 C CA . PHE A 1 159 ? -7.637 -3.449 5.991 1.00 97.69 159 PHE A CA 1
ATOM 1187 C C . PHE A 1 159 ? -7.001 -2.297 5.198 1.00 97.69 159 PHE A C 1
ATOM 1189 O O . PHE A 1 159 ? -7.672 -1.345 4.800 1.00 97.69 159 PHE A O 1
ATOM 1196 N N . ILE A 1 160 ? -5.681 -2.329 5.033 1.00 98.06 160 ILE A N 1
ATOM 1197 C CA . ILE A 1 160 ? -4.912 -1.311 4.313 1.00 98.06 160 ILE A CA 1
ATOM 1198 C C . ILE A 1 160 ? -4.736 -1.730 2.856 1.00 98.06 160 ILE A C 1
ATOM 1200 O O . ILE A 1 160 ? -4.451 -2.890 2.549 1.00 98.06 160 ILE A O 1
ATOM 1204 N N . GLY A 1 161 ? -4.856 -0.760 1.964 1.00 97.81 161 GLY A N 1
ATOM 1205 C CA . GLY A 1 161 ? -4.437 -0.820 0.573 1.00 97.81 161 GLY A CA 1
ATOM 1206 C C . GLY A 1 161 ? -3.590 0.403 0.242 1.00 97.81 161 GLY A C 1
ATOM 1207 O O . GLY A 1 161 ? -3.241 1.202 1.112 1.00 97.81 161 GLY A O 1
ATOM 1208 N N . VAL A 1 162 ? -3.248 0.549 -1.029 1.00 97.38 162 VAL A N 1
ATOM 1209 C CA . VAL A 1 162 ? -2.550 1.723 -1.554 1.00 97.38 162 VAL A CA 1
ATOM 1210 C C . VAL A 1 162 ? -3.158 2.045 -2.912 1.00 97.38 162 VAL A C 1
ATOM 1212 O O . VAL A 1 162 ? -3.333 1.144 -3.735 1.00 97.38 162 VAL A O 1
ATOM 1215 N N . GLU A 1 163 ? -3.460 3.317 -3.165 1.00 96.50 163 GLU A N 1
ATOM 1216 C CA . GLU A 1 163 ? -3.519 3.797 -4.543 1.00 96.50 163 GLU A CA 1
ATOM 1217 C C . GLU A 1 163 ? -2.070 3.970 -5.002 1.00 96.50 163 GLU A C 1
ATOM 1219 O O . GLU A 1 163 ? -1.413 4.980 -4.736 1.00 96.50 163 GLU A O 1
ATOM 1224 N N . SER A 1 164 ? -1.511 2.916 -5.591 1.00 96.62 164 SER A N 1
ATOM 1225 C CA . SER A 1 164 ? -0.119 2.946 -6.010 1.00 96.62 164 SER A CA 1
ATOM 1226 C C . SER A 1 164 ? 0.052 3.963 -7.120 1.00 96.62 164 SER A C 1
ATOM 1228 O O . SER A 1 164 ? -0.745 4.003 -8.054 1.00 96.62 164 SER A O 1
ATOM 1230 N N . VAL A 1 165 ? 1.137 4.725 -7.058 1.00 95.56 165 VAL A N 1
ATOM 1231 C CA . VAL A 1 165 ? 1.630 5.476 -8.200 1.00 95.56 165 VAL A CA 1
ATOM 1232 C C . VAL A 1 165 ? 2.344 4.508 -9.123 1.00 95.56 165 VAL A C 1
ATOM 1234 O O . VAL A 1 165 ? 3.495 4.127 -8.911 1.00 95.56 165 VAL A O 1
ATOM 1237 N N . VAL A 1 166 ? 1.619 4.062 -10.143 1.00 94.81 166 VAL A N 1
ATOM 1238 C CA . VAL A 1 166 ? 1.993 2.898 -10.942 1.00 94.81 166 VAL A CA 1
ATOM 1239 C C . VAL A 1 166 ? 3.152 3.232 -11.860 1.00 94.81 166 VAL A C 1
ATOM 1241 O O . VAL A 1 166 ? 3.135 4.224 -12.577 1.00 94.81 166 VAL A O 1
ATOM 1244 N N . ALA A 1 167 ? 4.160 2.370 -11.931 1.00 93.50 167 ALA A N 1
ATOM 1245 C CA . ALA A 1 167 ? 5.195 2.525 -12.942 1.00 93.50 167 ALA A CA 1
ATOM 1246 C C . ALA A 1 167 ? 4.594 2.330 -14.354 1.00 93.50 167 ALA A C 1
ATOM 1248 O O . ALA A 1 167 ? 3.989 1.302 -14.650 1.00 93.50 167 ALA A O 1
ATOM 1249 N N . GLY A 1 168 ? 4.757 3.312 -15.247 1.00 90.12 168 GLY A N 1
ATOM 1250 C CA . GLY A 1 168 ? 4.201 3.259 -16.607 1.00 90.12 168 GLY A CA 1
ATOM 1251 C C . GLY A 1 168 ? 2.718 3.624 -16.737 1.00 90.12 168 GLY A C 1
ATOM 1252 O O . GLY A 1 168 ? 2.217 3.629 -17.854 1.00 90.12 168 GLY A O 1
ATOM 1253 N N . HIS A 1 169 ? 2.029 3.970 -15.646 1.00 92.94 169 HIS A N 1
ATOM 1254 C CA . HIS A 1 169 ? 0.659 4.492 -15.681 1.00 92.94 169 HIS A CA 1
ATOM 1255 C C . HIS A 1 169 ? 0.441 5.538 -14.583 1.00 92.94 169 HIS A C 1
ATOM 1257 O O . HIS A 1 169 ? 1.391 5.968 -13.926 1.00 92.94 169 HIS A O 1
ATOM 1263 N N . GLU A 1 170 ? -0.796 5.988 -14.414 1.00 90.38 170 GLU A N 1
ATOM 1264 C CA . GLU A 1 170 ? -1.152 6.929 -13.372 1.00 90.38 170 GLU A CA 1
ATOM 1265 C C . GLU A 1 170 ? -1.250 6.221 -12.022 1.00 90.38 170 GLU A C 1
ATOM 1267 O O . GLU A 1 170 ? -0.253 6.202 -11.295 1.00 90.38 170 GLU A O 1
ATOM 1272 N N . HIS A 1 171 ? -2.373 5.559 -11.725 1.00 94.12 171 HIS A N 1
ATOM 1273 C CA . HIS A 1 171 ? -2.535 4.848 -10.461 1.00 94.12 171 HIS A CA 1
ATOM 1274 C C . HIS A 1 171 ? -3.235 3.486 -10.583 1.00 94.12 171 HIS A C 1
ATOM 1276 O O . HIS A 1 171 ? -3.781 3.116 -11.622 1.00 94.12 171 HIS A O 1
ATOM 1282 N N . ALA A 1 172 ? -3.187 2.714 -9.499 1.00 95.12 172 ALA A N 1
ATOM 1283 C CA . ALA A 1 172 ? -3.978 1.505 -9.313 1.00 95.12 172 ALA A CA 1
ATOM 1284 C C . ALA A 1 172 ? -4.320 1.341 -7.835 1.00 95.12 172 ALA A C 1
ATOM 1286 O O . ALA A 1 172 ? -3.428 1.412 -6.987 1.00 95.12 172 ALA A O 1
ATOM 1287 N 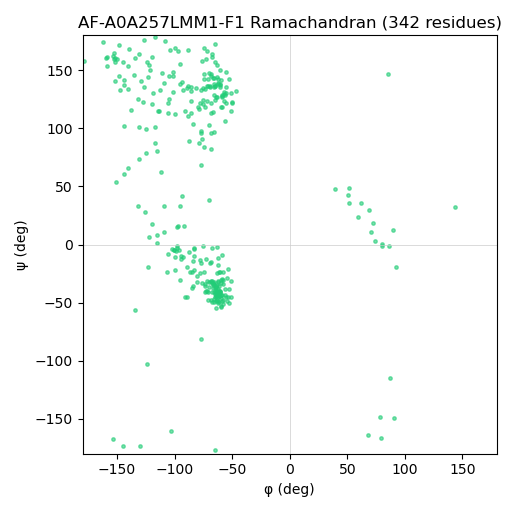N . SER A 1 173 ? -5.578 1.048 -7.528 1.00 96.38 173 SER A N 1
ATOM 1288 C CA . SER A 1 173 ? -5.971 0.596 -6.199 1.00 96.38 173 SER A CA 1
ATOM 1289 C C . SER A 1 173 ? -5.524 -0.857 -6.044 1.00 96.38 173 SER A C 1
ATOM 1291 O O . SER A 1 173 ? -5.904 -1.743 -6.817 1.00 96.38 173 SER A O 1
ATOM 1293 N N . MET A 1 174 ? -4.693 -1.130 -5.047 1.00 97.12 174 MET A N 1
ATOM 1294 C CA . MET A 1 174 ? -4.174 -2.474 -4.814 1.00 97.12 174 MET A CA 1
ATOM 1295 C C . MET A 1 174 ? -4.011 -2.761 -3.325 1.00 97.12 174 MET A C 1
ATOM 1297 O O . MET A 1 174 ? -3.906 -1.853 -2.499 1.00 97.12 174 MET A O 1
ATOM 1301 N N . SER A 1 175 ? -4.001 -4.042 -2.968 1.00 98.00 175 SER A N 1
ATOM 1302 C CA . SER A 1 175 ? -3.669 -4.466 -1.611 1.00 98.00 175 SER A CA 1
ATOM 1303 C C . SER A 1 175 ? -3.067 -5.863 -1.597 1.00 98.00 175 SER A C 1
ATOM 1305 O O . SER A 1 175 ? -3.306 -6.689 -2.482 1.00 98.00 175 SER A O 1
ATOM 1307 N N . ILE A 1 176 ? -2.319 -6.127 -0.530 1.00 98.31 176 ILE A N 1
ATOM 1308 C CA . ILE A 1 176 ? -1.882 -7.452 -0.113 1.00 98.31 176 ILE A CA 1
ATOM 1309 C C . ILE A 1 176 ? -2.505 -7.712 1.249 1.00 98.31 176 ILE A C 1
ATOM 1311 O O . ILE A 1 176 ? -2.046 -7.195 2.264 1.00 98.31 176 ILE A O 1
ATOM 1315 N N . ILE A 1 177 ? -3.582 -8.488 1.246 1.00 97.62 17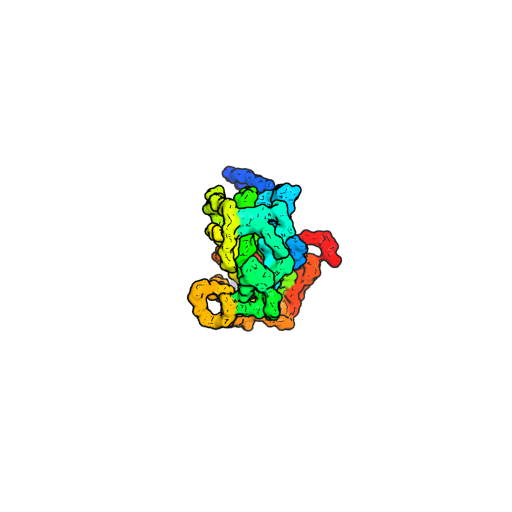7 ILE A N 1
ATOM 1316 C CA . ILE A 1 177 ? -4.460 -8.737 2.394 1.00 97.62 177 ILE A CA 1
ATOM 1317 C C . ILE A 1 177 ? -3.855 -9.802 3.316 1.00 97.62 177 ILE A C 1
ATOM 1319 O O . ILE A 1 177 ? -4.098 -9.796 4.521 1.00 97.62 177 ILE A O 1
ATOM 1323 N N . ASN A 1 178 ? -3.036 -10.709 2.773 1.00 96.31 178 ASN A N 1
ATOM 1324 C CA . ASN A 1 178 ? -2.333 -11.722 3.561 1.00 96.31 178 ASN A CA 1
ATOM 1325 C C . ASN A 1 178 ? -1.593 -11.092 4.754 1.00 96.31 178 ASN A C 1
ATOM 1327 O O . ASN A 1 178 ? -0.738 -10.228 4.580 1.00 96.31 178 ASN A O 1
ATOM 1331 N N . GLY A 1 179 ? -1.917 -11.565 5.960 1.00 95.88 179 GLY A N 1
ATOM 1332 C CA . GLY A 1 179 ? -1.362 -11.071 7.225 1.00 95.88 179 GLY A CA 1
ATOM 1333 C C . GLY A 1 179 ? -2.174 -9.964 7.901 1.00 95.88 179 GLY A C 1
ATOM 1334 O O . GLY A 1 179 ? -2.037 -9.805 9.112 1.00 95.88 179 GLY A O 1
ATOM 1335 N N . GLN A 1 180 ? -3.048 -9.263 7.170 1.00 97.94 180 GLN A N 1
ATOM 1336 C CA . GLN A 1 180 ? -3.774 -8.098 7.687 1.00 97.94 180 GLN A CA 1
ATOM 1337 C C . GLN A 1 180 ? -5.042 -8.432 8.486 1.00 97.94 180 GLN A C 1
ATOM 1339 O O . GLN A 1 180 ? -5.521 -7.610 9.258 1.00 97.94 180 GLN A O 1
ATOM 1344 N N . ILE A 1 181 ? -5.621 -9.617 8.280 1.00 95.69 181 ILE A N 1
ATOM 1345 C CA . ILE A 1 181 ? -6.842 -10.062 8.971 1.00 95.69 181 ILE A CA 1
ATOM 1346 C C . ILE A 1 181 ? -6.593 -11.471 9.527 1.00 95.69 181 ILE A C 1
ATOM 1348 O O . ILE A 1 181 ? -7.032 -12.464 8.941 1.00 95.69 181 ILE A O 1
ATOM 1352 N N . PRO A 1 182 ? -5.791 -11.606 10.597 1.00 94.81 182 PRO A N 1
ATOM 1353 C CA . PRO A 1 182 ? -5.550 -12.905 11.213 1.00 94.81 182 PRO A CA 1
ATOM 1354 C C . PRO A 1 182 ? -6.804 -13.407 11.940 1.00 94.81 182 PRO A C 1
ATOM 1356 O O . PRO A 1 182 ? -7.513 -12.630 12.568 1.00 94.81 182 PRO A O 1
ATOM 1359 N N . LEU A 1 183 ? -7.010 -14.728 11.967 1.00 91.81 183 LEU A N 1
ATOM 1360 C CA . LEU A 1 183 ? -8.103 -15.379 12.718 1.00 91.81 183 LEU A CA 1
ATOM 1361 C C . LEU A 1 183 ? -8.139 -14.999 14.208 1.00 91.81 183 LEU A C 1
ATOM 1363 O O . LEU A 1 183 ? -9.197 -14.992 14.823 1.00 91.81 183 LEU A O 1
ATOM 1367 N N . ALA A 1 184 ? -6.987 -14.669 14.803 1.00 91.62 184 ALA A N 1
ATOM 1368 C CA . ALA A 1 184 ? -6.911 -14.231 16.197 1.00 91.62 184 ALA A CA 1
ATOM 1369 C C . ALA A 1 184 ? -7.680 -12.920 16.465 1.00 91.62 184 ALA A C 1
ATOM 1371 O O . ALA A 1 184 ? -7.988 -12.627 17.622 1.00 91.62 184 ALA A O 1
ATOM 1372 N N . LEU A 1 185 ? -7.997 -12.150 15.415 1.00 91.81 185 LEU A N 1
ATOM 1373 C CA . LEU A 1 185 ? -8.761 -10.911 15.512 1.00 91.81 185 LEU A CA 1
ATOM 1374 C C . LEU A 1 185 ? -10.222 -11.154 15.926 1.00 91.81 185 LEU A C 1
ATOM 1376 O O . LEU A 1 185 ? -10.771 -10.344 16.667 1.00 91.81 185 LEU A O 1
ATOM 1380 N N . ASP A 1 186 ? -10.815 -12.293 15.544 1.00 88.88 186 ASP A N 1
ATOM 1381 C CA . ASP A 1 186 ? -12.222 -12.640 15.824 1.00 88.88 186 ASP A CA 1
ATOM 1382 C C . ASP A 1 186 ? -12.530 -12.734 17.329 1.00 88.88 186 ASP A C 1
ATOM 1384 O O . ASP A 1 186 ? -13.673 -12.591 17.763 1.00 88.88 186 ASP A O 1
ATOM 1388 N N . SER A 1 187 ? -11.500 -12.981 18.140 1.00 90.56 187 SER A N 1
ATOM 1389 C CA . SER A 1 187 ? -11.580 -13.063 19.600 1.00 90.56 187 SER A CA 1
ATOM 1390 C C . SER A 1 187 ? -10.700 -12.026 20.302 1.00 90.56 187 SER A C 1
ATOM 1392 O O . SER A 1 187 ? -10.362 -12.200 21.476 1.00 90.56 187 SER A O 1
ATOM 1394 N N . ALA A 1 188 ? -10.264 -10.980 19.593 1.00 88.56 188 ALA A N 1
ATOM 1395 C CA . ALA A 1 188 ? -9.368 -9.980 20.154 1.00 88.56 188 ALA A CA 1
ATOM 1396 C C . ALA A 1 188 ? -10.042 -9.216 21.302 1.00 88.56 188 ALA A C 1
ATOM 1398 O O . ALA A 1 188 ? -11.112 -8.628 21.153 1.00 88.56 188 ALA A O 1
ATOM 1399 N N . VAL A 1 189 ? -9.375 -9.177 22.456 1.00 88.62 189 VAL A N 1
ATOM 1400 C CA . VAL A 1 189 ? -9.776 -8.314 23.570 1.00 88.62 189 VAL A CA 1
ATOM 1401 C C . VAL A 1 189 ? -9.091 -6.968 23.389 1.00 88.62 189 VAL A C 1
ATOM 1403 O O . VAL A 1 189 ? -7.870 -6.860 23.512 1.00 88.62 189 VAL A O 1
ATOM 1406 N N . LEU A 1 190 ? -9.875 -5.938 23.075 1.00 88.81 190 LEU A N 1
ATOM 1407 C CA . LEU A 1 190 ? -9.335 -4.603 22.847 1.00 88.81 190 LEU A CA 1
ATOM 1408 C C . LEU A 1 190 ? -8.932 -3.913 24.157 1.00 88.81 190 LEU A C 1
ATOM 1410 O O . LEU A 1 190 ? -9.641 -4.040 25.160 1.00 88.81 190 LEU A O 1
ATOM 1414 N N . PRO A 1 191 ? -7.825 -3.145 24.166 1.00 84.50 191 PRO A N 1
ATOM 1415 C CA . PRO A 1 191 ? -7.422 -2.396 25.348 1.00 84.50 191 PRO A CA 1
ATOM 1416 C C . PRO A 1 191 ? -8.490 -1.378 25.767 1.00 84.50 191 PRO A C 1
ATOM 1418 O O . PRO A 1 191 ? -9.021 -0.633 24.943 1.00 84.50 191 PRO A O 1
ATOM 1421 N N . THR A 1 192 ? -8.762 -1.318 27.070 1.00 79.00 192 THR A N 1
ATOM 1422 C CA . THR A 1 192 ? -9.742 -0.403 27.682 1.00 79.00 192 THR A CA 1
ATOM 1423 C C . THR A 1 192 ? -9.101 0.808 28.362 1.00 79.00 192 THR A C 1
ATOM 1425 O O . THR A 1 192 ? -9.812 1.697 28.824 1.00 79.00 192 THR A O 1
ATOM 1428 N N . ALA A 1 193 ? -7.767 0.871 28.404 1.00 68.94 193 ALA A N 1
ATOM 1429 C CA . ALA A 1 193 ? -6.998 1.975 28.967 1.00 68.94 193 ALA A CA 1
ATOM 1430 C C . ALA A 1 193 ? -6.048 2.580 27.917 1.00 68.94 193 ALA A C 1
ATOM 1432 O O . ALA A 1 193 ? -5.632 1.866 26.998 1.00 68.94 193 ALA A O 1
ATOM 1433 N N . PRO A 1 194 ? -5.671 3.866 28.053 1.00 63.44 194 PRO A N 1
ATOM 1434 C CA . PRO A 1 194 ? -4.717 4.500 27.156 1.00 63.44 194 PRO A CA 1
ATOM 1435 C C . PRO A 1 194 ? -3.374 3.782 27.148 1.00 63.44 194 PRO A C 1
ATOM 1437 O O . PRO A 1 194 ? -2.666 3.733 28.153 1.00 63.44 194 PRO A O 1
ATOM 1440 N N . VAL A 1 195 ? -2.997 3.266 25.983 1.00 62.12 195 VAL A N 1
ATOM 1441 C CA . VAL A 1 195 ? -1.636 2.803 25.724 1.00 62.12 195 VAL A CA 1
ATOM 1442 C C . VAL A 1 195 ? -0.853 4.014 25.222 1.00 62.12 195 VAL A C 1
ATOM 1444 O O . VAL A 1 195 ? -0.827 4.340 24.038 1.00 62.12 195 VAL A O 1
ATOM 1447 N N . VAL A 1 196 ? -0.272 4.750 26.166 1.00 54.50 196 VAL A N 1
ATOM 1448 C CA . VAL A 1 196 ? 0.554 5.940 25.915 1.00 54.50 196 VAL A CA 1
ATOM 1449 C C . VAL A 1 196 ? 2.002 5.649 26.290 1.00 54.50 196 VAL A C 1
ATOM 1451 O O . VAL A 1 196 ? 2.567 6.267 27.187 1.00 54.50 196 VAL A O 1
ATOM 1454 N N . ALA A 1 197 ? 2.629 4.691 25.6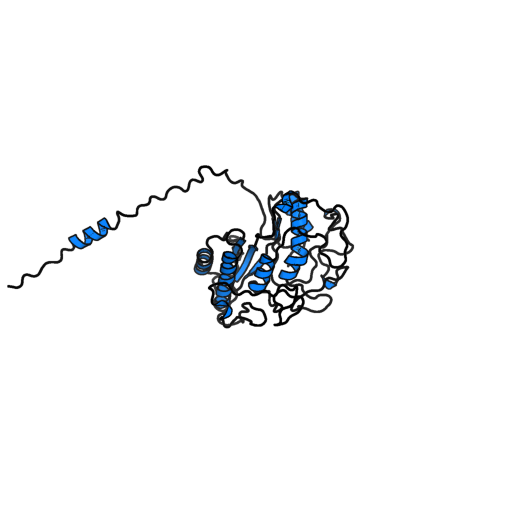07 1.00 48.00 197 ALA A N 1
ATOM 1455 C CA . ALA A 1 197 ? 4.086 4.665 25.570 1.00 48.00 197 ALA A CA 1
ATOM 1456 C C . ALA A 1 197 ? 4.566 5.580 24.434 1.00 48.00 197 ALA A C 1
ATOM 1458 O O . ALA A 1 197 ? 4.019 5.579 23.327 1.00 48.00 197 ALA A O 1
ATOM 1459 N N . ALA A 1 198 ? 5.581 6.397 24.711 1.00 38.03 198 ALA A N 1
ATOM 1460 C CA . ALA A 1 198 ? 6.126 7.310 23.719 1.00 38.03 198 ALA A CA 1
ATOM 1461 C C . ALA A 1 198 ? 6.674 6.540 22.501 1.00 38.03 198 ALA A C 1
ATOM 1463 O O . ALA A 1 198 ? 7.335 5.521 22.675 1.00 38.03 198 ALA A O 1
ATOM 1464 N N . ASN A 1 199 ? 6.422 7.026 21.280 1.00 43.38 199 ASN A N 1
ATOM 1465 C CA . ASN A 1 199 ? 6.905 6.432 20.022 1.00 43.38 199 ASN A CA 1
ATOM 1466 C C . ASN A 1 199 ? 6.448 4.987 19.774 1.00 43.38 199 ASN A C 1
ATOM 1468 O O . ASN A 1 199 ? 7.097 4.254 19.030 1.00 43.38 199 ASN A O 1
ATOM 1472 N N . THR A 1 200 ? 5.338 4.575 20.386 1.00 53.81 200 THR A N 1
ATOM 1473 C CA . THR A 1 200 ? 4.737 3.269 20.125 1.00 53.81 200 THR A CA 1
ATOM 1474 C C . THR A 1 200 ? 3.497 3.426 19.264 1.00 53.81 200 THR A C 1
ATOM 1476 O O . THR A 1 200 ? 2.758 4.409 19.382 1.00 53.81 200 THR A O 1
ATOM 1479 N N . SER A 1 201 ? 3.266 2.445 18.390 1.00 53.12 201 SER A N 1
ATOM 1480 C CA . SER A 1 201 ? 1.916 2.187 17.914 1.00 53.12 201 SER A CA 1
ATOM 1481 C C . SER A 1 201 ? 1.025 2.094 19.147 1.00 53.12 201 SER A C 1
ATOM 1483 O O . SER A 1 201 ? 1.286 1.282 20.036 1.00 53.12 201 SER A O 1
ATOM 1485 N N . ARG A 1 202 ? 0.000 2.950 19.220 1.00 72.50 202 ARG A N 1
ATOM 1486 C CA . ARG A 1 202 ? -0.911 2.982 20.372 1.00 72.50 202 ARG A CA 1
ATOM 1487 C C . ARG A 1 202 ? -1.580 1.616 20.570 1.00 72.50 202 ARG A C 1
ATOM 1489 O O . ARG A 1 202 ? -1.965 1.257 21.668 1.00 72.50 202 ARG A O 1
ATOM 1496 N N . TYR A 1 203 ? -1.657 0.813 19.517 1.00 84.88 203 TYR A N 1
ATOM 1497 C CA . TYR A 1 203 ? -2.167 -0.545 19.541 1.00 84.88 203 TYR A CA 1
ATOM 1498 C C . TYR A 1 203 ? -1.082 -1.544 19.122 1.00 84.88 203 TYR A C 1
ATOM 1500 O O . TYR A 1 203 ? -0.446 -1.375 18.080 1.00 84.88 203 TYR A O 1
ATOM 1508 N N . THR A 1 204 ? -0.883 -2.609 19.895 1.00 87.88 204 THR A N 1
ATOM 1509 C CA . THR A 1 204 ? -0.067 -3.745 19.448 1.00 87.88 204 THR A CA 1
ATOM 1510 C C . THR A 1 204 ? -0.942 -4.661 18.609 1.00 87.88 204 THR A C 1
ATOM 1512 O O . THR A 1 204 ? -1.767 -5.390 19.156 1.00 87.88 204 THR A O 1
ATOM 1515 N N . ALA A 1 205 ? -0.759 -4.602 17.294 1.00 92.06 205 ALA A N 1
ATOM 1516 C CA . ALA A 1 205 ? -1.508 -5.422 16.358 1.00 92.06 205 ALA A CA 1
ATOM 1517 C C . ALA A 1 205 ? -1.144 -6.916 16.464 1.00 92.06 205 ALA A C 1
ATOM 1519 O O . ALA A 1 205 ? 0.006 -7.273 16.727 1.00 92.06 205 ALA A O 1
ATOM 1520 N N . LEU A 1 206 ? -2.136 -7.780 16.256 1.00 94.81 206 LEU A N 1
ATOM 1521 C CA . LEU A 1 206 ? -2.028 -9.235 16.172 1.00 94.81 206 LEU A CA 1
ATOM 1522 C C . LEU A 1 206 ? -1.556 -9.696 14.787 1.00 94.81 206 LEU A C 1
ATOM 1524 O O . LEU A 1 206 ? -0.893 -10.728 14.672 1.00 94.81 206 LEU A O 1
ATOM 1528 N N . GLY A 1 207 ? -1.919 -8.964 13.736 1.00 96.50 207 GLY A N 1
ATOM 1529 C CA . GLY A 1 207 ? -1.479 -9.191 12.364 1.00 96.50 207 GLY A CA 1
ATOM 1530 C C . GLY A 1 207 ? -0.405 -8.196 11.930 1.00 96.50 207 GLY A C 1
ATOM 1531 O O . GLY A 1 207 ? 0.292 -7.594 12.747 1.00 96.50 207 GLY A O 1
ATOM 1532 N N . ASN A 1 208 ? -0.225 -8.045 10.618 1.00 96.50 208 ASN A N 1
ATOM 1533 C CA . ASN A 1 208 ? 0.682 -7.054 10.039 1.00 96.50 208 ASN A CA 1
ATOM 1534 C C . ASN A 1 208 ? 0.333 -6.730 8.578 1.00 96.50 208 ASN A C 1
ATOM 1536 O O . ASN A 1 208 ? -0.266 -7.534 7.871 1.00 96.50 208 ASN A O 1
ATOM 1540 N N . ALA A 1 209 ? 0.833 -5.591 8.097 1.00 97.56 209 ALA A N 1
ATOM 1541 C CA . ALA A 1 209 ? 0.832 -5.215 6.683 1.00 97.56 209 ALA A CA 1
ATOM 1542 C C . ALA A 1 209 ? 2.246 -5.262 6.063 1.00 97.56 209 ALA A C 1
ATOM 1544 O O . ALA A 1 209 ? 2.570 -4.465 5.183 1.00 97.56 209 ALA A O 1
ATOM 1545 N N . ASN A 1 210 ? 3.116 -6.178 6.513 1.00 97.88 210 ASN A N 1
ATOM 1546 C CA . ASN A 1 210 ? 4.522 -6.211 6.081 1.00 97.88 210 ASN A CA 1
ATOM 1547 C C . ASN A 1 210 ? 4.671 -6.500 4.586 1.00 97.88 210 ASN A C 1
ATOM 1549 O O . ASN A 1 210 ? 5.486 -5.868 3.920 1.00 97.88 210 ASN A O 1
ATOM 1553 N N . ALA A 1 211 ? 3.869 -7.425 4.053 1.00 98.31 211 ALA A N 1
ATOM 1554 C CA . ALA A 1 211 ? 3.901 -7.758 2.633 1.00 98.31 211 ALA A CA 1
ATOM 1555 C C . ALA A 1 211 ? 3.438 -6.578 1.761 1.00 98.31 211 ALA A C 1
ATOM 1557 O O . ALA A 1 211 ? 4.063 -6.293 0.744 1.00 98.31 211 ALA A O 1
ATOM 1558 N N . LEU A 1 212 ? 2.394 -5.852 2.185 1.00 98.69 212 LEU A N 1
ATOM 1559 C CA . LEU A 1 212 ? 1.941 -4.638 1.502 1.00 98.69 212 LEU A CA 1
ATOM 1560 C C . LEU A 1 212 ? 2.998 -3.530 1.553 1.00 98.69 212 LEU A C 1
ATOM 1562 O O . LEU A 1 212 ? 3.267 -2.896 0.540 1.00 98.69 212 LEU A O 1
ATOM 1566 N N . ALA A 1 213 ? 3.625 -3.318 2.709 1.00 98.50 213 ALA A N 1
ATOM 1567 C CA . ALA A 1 213 ? 4.674 -2.317 2.861 1.00 98.50 213 ALA A CA 1
ATOM 1568 C C . ALA A 1 213 ? 5.914 -2.629 2.015 1.00 98.50 213 ALA A C 1
ATOM 1570 O O . ALA A 1 213 ? 6.464 -1.730 1.383 1.00 98.50 213 ALA A O 1
ATOM 1571 N N . GLN A 1 214 ? 6.324 -3.900 1.945 1.00 98.62 214 GLN A N 1
ATOM 1572 C CA . GLN A 1 214 ? 7.392 -4.314 1.041 1.00 98.62 214 GLN A CA 1
ATOM 1573 C C . GLN A 1 214 ? 6.988 -4.092 -0.418 1.00 98.62 214 GLN A C 1
ATOM 1575 O O . GLN A 1 214 ? 7.799 -3.607 -1.202 1.00 98.62 214 GLN A O 1
ATOM 1580 N N . TRP A 1 215 ? 5.754 -4.433 -0.794 1.00 98.62 215 TRP A N 1
ATOM 1581 C CA . TRP A 1 215 ? 5.276 -4.207 -2.155 1.00 98.62 215 TRP A CA 1
ATOM 1582 C C . TRP A 1 215 ? 5.313 -2.721 -2.522 1.00 98.62 215 TRP A C 1
ATOM 1584 O O . TRP A 1 215 ? 5.835 -2.377 -3.580 1.00 98.62 215 TRP A O 1
ATOM 1594 N N . GLU A 1 216 ? 4.838 -1.847 -1.631 1.00 98.31 216 GLU A N 1
ATOM 1595 C CA . GLU A 1 216 ? 4.862 -0.395 -1.820 1.00 98.31 216 GLU A CA 1
ATOM 1596 C C . GLU A 1 216 ? 6.297 0.103 -2.026 1.00 98.31 216 GLU A C 1
ATOM 1598 O O . GLU A 1 216 ? 6.592 0.685 -3.069 1.00 98.31 216 GLU A O 1
ATOM 1603 N N . TYR A 1 217 ? 7.217 -0.276 -1.133 1.00 98.56 217 TYR A N 1
ATOM 1604 C CA . TYR A 1 217 ? 8.641 0.020 -1.278 1.00 98.56 217 TYR A CA 1
ATOM 1605 C C . TYR A 1 217 ? 9.208 -0.449 -2.625 1.00 98.56 217 TYR A C 1
ATOM 1607 O O . TYR A 1 217 ? 9.976 0.259 -3.278 1.00 98.56 217 TYR A O 1
ATOM 1615 N N . CYS A 1 218 ? 8.878 -1.671 -3.043 1.00 98.44 218 CYS A N 1
ATOM 1616 C CA . CYS A 1 218 ? 9.461 -2.302 -4.220 1.00 98.44 218 CYS A CA 1
ATOM 1617 C C . CYS A 1 218 ? 8.941 -1.720 -5.540 1.00 98.44 218 CYS A C 1
ATOM 1619 O O . CYS A 1 218 ? 9.710 -1.568 -6.499 1.00 98.44 218 CYS A O 1
ATOM 1621 N N . PHE A 1 219 ? 7.640 -1.442 -5.614 1.00 98.25 219 PHE A N 1
ATOM 1622 C CA . PHE A 1 219 ? 6.933 -1.325 -6.887 1.00 98.25 219 PHE A CA 1
ATOM 1623 C C . PHE A 1 219 ? 6.228 0.005 -7.103 1.00 98.25 219 PHE A C 1
ATOM 1625 O O . PHE A 1 219 ? 6.022 0.365 -8.265 1.00 98.25 219 PHE A O 1
ATOM 1632 N N . ASP A 1 220 ? 5.963 0.774 -6.049 1.00 97.88 220 ASP A N 1
ATOM 1633 C CA . ASP A 1 220 ? 5.486 2.135 -6.228 1.00 97.88 220 ASP A CA 1
ATOM 1634 C C . ASP A 1 220 ? 6.550 2.972 -6.958 1.00 97.88 220 ASP A C 1
ATOM 1636 O O . ASP A 1 220 ? 7.764 2.823 -6.753 1.00 97.88 220 ASP A O 1
ATOM 1640 N N . ARG A 1 221 ? 6.122 3.807 -7.907 1.00 95.69 221 ARG A N 1
ATOM 1641 C CA . ARG A 1 221 ? 7.034 4.672 -8.663 1.00 95.69 221 ARG A CA 1
ATOM 1642 C C . ARG A 1 221 ? 7.528 5.833 -7.811 1.00 95.69 221 ARG A C 1
ATOM 1644 O O . ARG A 1 221 ? 8.665 6.261 -8.005 1.00 95.69 221 ARG A O 1
ATOM 1651 N N . ASN A 1 222 ? 6.692 6.341 -6.910 1.00 95.25 222 ASN A N 1
ATOM 1652 C CA . ASN A 1 222 ? 7.030 7.478 -6.067 1.00 95.25 222 ASN A CA 1
ATOM 1653 C C . ASN A 1 222 ? 7.826 7.071 -4.824 1.00 95.25 222 ASN A C 1
ATOM 1655 O O . ASN A 1 222 ? 8.376 7.952 -4.159 1.00 95.25 222 ASN A O 1
ATOM 1659 N N . ASP A 1 223 ? 7.958 5.774 -4.531 1.00 96.69 223 ASP A N 1
ATOM 1660 C CA . ASP A 1 223 ? 8.934 5.299 -3.555 1.00 96.69 223 ASP A CA 1
ATOM 1661 C C . ASP A 1 223 ? 10.352 5.297 -4.153 1.00 96.69 223 ASP A C 1
ATOM 1663 O O . ASP A 1 223 ? 10.805 4.351 -4.813 1.00 96.69 223 ASP A O 1
ATOM 1667 N N . THR A 1 224 ? 11.091 6.372 -3.882 1.00 94.94 224 THR A N 1
ATOM 1668 C CA . THR A 1 224 ? 12.512 6.497 -4.232 1.00 94.94 224 THR A CA 1
ATOM 1669 C C . THR A 1 224 ? 13.440 6.143 -3.067 1.00 94.94 224 THR A C 1
ATOM 1671 O O . THR A 1 224 ? 14.621 6.488 -3.104 1.00 94.94 224 THR A O 1
ATOM 1674 N N . ASP A 1 225 ? 12.939 5.474 -2.025 1.00 96.81 225 ASP A N 1
ATOM 1675 C CA . ASP A 1 225 ? 13.748 5.063 -0.884 1.00 96.81 225 ASP A CA 1
ATOM 1676 C C . ASP A 1 225 ? 14.736 3.957 -1.275 1.00 96.81 225 ASP A C 1
ATOM 1678 O O . ASP A 1 225 ? 14.402 2.958 -1.921 1.00 96.81 225 ASP A O 1
ATOM 1682 N N . THR A 1 226 ? 15.977 4.100 -0.827 1.00 96.94 226 THR A N 1
ATOM 1683 C CA . THR A 1 226 ? 17.054 3.132 -1.059 1.00 96.94 226 THR A CA 1
ATOM 1684 C C . THR A 1 226 ? 17.457 2.380 0.207 1.00 96.94 226 THR A C 1
ATOM 1686 O O . THR A 1 226 ? 18.480 1.704 0.211 1.00 96.94 226 THR A O 1
ATOM 1689 N N . SER A 1 227 ? 16.688 2.505 1.292 1.00 96.75 227 SER A N 1
ATOM 1690 C CA . SER A 1 227 ? 17.017 1.927 2.599 1.00 96.75 227 SER A CA 1
ATOM 1691 C C . SER A 1 227 ? 16.747 0.431 2.743 1.00 96.75 227 SER A C 1
ATOM 1693 O O . SER A 1 227 ? 17.204 -0.171 3.714 1.00 96.75 227 SER A O 1
ATOM 1695 N N . ARG A 1 228 ? 15.997 -0.172 1.811 1.00 97.00 228 ARG A N 1
ATOM 1696 C CA . ARG A 1 228 ? 15.484 -1.549 1.912 1.00 97.00 228 ARG A CA 1
ATOM 1697 C C . ARG A 1 228 ? 14.533 -1.740 3.104 1.00 97.00 228 ARG A C 1
ATOM 1699 O O . ARG A 1 228 ? 14.555 -2.785 3.756 1.00 97.00 228 ARG A O 1
ATOM 1706 N N . GLY A 1 229 ? 13.734 -0.712 3.401 1.00 96.06 229 GLY A N 1
ATOM 1707 C CA . GLY A 1 229 ? 12.812 -0.673 4.540 1.00 96.06 229 GLY A CA 1
ATOM 1708 C C . GLY A 1 229 ? 13.507 -0.510 5.895 1.00 96.06 229 GLY A C 1
ATOM 1709 O O . GLY A 1 229 ? 12.941 -0.871 6.923 1.00 96.06 229 GLY A O 1
ATOM 1710 N N . ASN A 1 230 ? 14.757 -0.049 5.929 1.00 96.38 230 ASN A N 1
ATOM 1711 C CA . ASN A 1 230 ? 15.522 0.080 7.170 1.00 96.38 230 ASN A CA 1
ATOM 1712 C C . ASN A 1 230 ? 15.470 1.505 7.735 1.00 96.38 230 ASN A C 1
ATOM 1714 O O . ASN A 1 230 ? 15.098 2.462 7.061 1.00 96.38 230 ASN A O 1
ATOM 1718 N N . ALA A 1 231 ? 15.895 1.660 8.994 1.00 93.00 231 ALA A N 1
ATOM 1719 C CA . ALA A 1 231 ? 15.957 2.965 9.655 1.00 93.00 231 ALA A CA 1
ATOM 1720 C C . ALA A 1 231 ? 16.869 3.969 8.930 1.00 93.00 231 ALA A C 1
ATOM 1722 O O . ALA A 1 231 ? 16.579 5.161 8.923 1.00 93.00 231 ALA A O 1
ATOM 1723 N N . THR A 1 232 ? 17.944 3.491 8.305 1.00 91.06 232 THR A N 1
ATOM 1724 C CA . THR A 1 232 ? 18.922 4.301 7.576 1.00 91.06 232 THR A CA 1
ATOM 1725 C C . THR A 1 232 ? 19.257 3.664 6.231 1.00 91.06 232 THR A C 1
ATOM 1727 O O . THR A 1 232 ? 19.045 2.469 6.015 1.00 91.06 232 THR A O 1
ATOM 1730 N N . VAL A 1 233 ?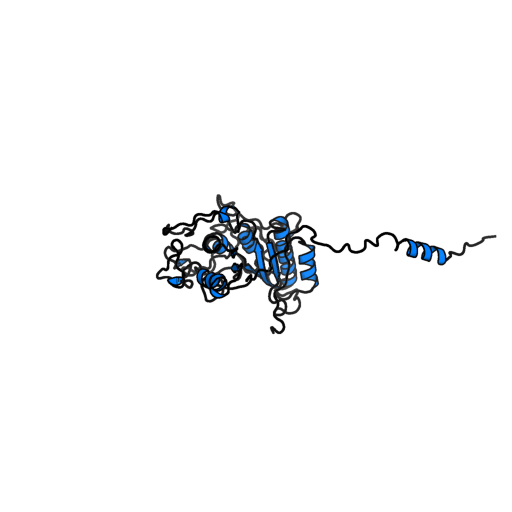 19.794 4.468 5.313 1.00 90.81 233 VAL A N 1
ATOM 1731 C CA . VAL A 1 233 ? 20.310 3.977 4.031 1.00 90.81 233 VAL A CA 1
ATOM 1732 C C . VAL A 1 233 ? 21.650 3.281 4.234 1.00 90.81 233 VAL A C 1
ATOM 1734 O O . VAL A 1 233 ? 22.542 3.806 4.898 1.00 90.81 233 VAL A O 1
ATOM 1737 N N . GLY A 1 234 ? 21.810 2.120 3.607 1.00 81.25 234 GLY A N 1
ATOM 1738 C CA . GLY A 1 234 ? 23.062 1.384 3.594 1.00 81.25 234 GLY A CA 1
ATOM 1739 C C . GLY A 1 234 ? 22.958 0.112 2.765 1.00 81.25 234 GLY A C 1
ATOM 1740 O O . GLY A 1 234 ? 21.872 -0.408 2.522 1.00 81.25 234 GLY A O 1
ATOM 1741 N N . THR A 1 235 ? 24.106 -0.388 2.317 1.00 73.81 235 THR A N 1
ATOM 1742 C CA . THR A 1 235 ? 24.206 -1.658 1.581 1.00 73.81 235 THR A CA 1
ATOM 1743 C C . THR A 1 235 ? 24.396 -2.856 2.514 1.00 73.81 235 THR A C 1
ATOM 1745 O O . THR A 1 235 ? 24.118 -3.991 2.124 1.00 73.81 235 THR A O 1
ATOM 1748 N N . SER A 1 236 ? 24.834 -2.613 3.752 1.00 80.25 236 SER A N 1
ATOM 1749 C CA . SER A 1 236 ? 25.018 -3.635 4.781 1.00 80.25 236 SER A CA 1
ATOM 1750 C C . SER A 1 236 ? 23.687 -4.110 5.356 1.00 80.25 236 SER A C 1
ATOM 1752 O O . SER A 1 236 ? 22.748 -3.334 5.516 1.00 80.25 236 SER A O 1
ATOM 1754 N N . PHE A 1 237 ? 23.634 -5.391 5.718 1.00 87.81 237 PHE A N 1
ATOM 1755 C CA . PHE A 1 237 ? 22.527 -5.948 6.487 1.00 87.81 237 PHE A CA 1
ATOM 1756 C C . PHE A 1 237 ? 22.388 -5.218 7.830 1.00 87.81 237 PHE A C 1
ATOM 1758 O O . PHE A 1 237 ? 23.356 -5.091 8.581 1.00 87.81 237 PHE A O 1
ATOM 1765 N N . VAL A 1 238 ? 21.176 -4.765 8.137 1.00 89.06 238 VAL A N 1
ATOM 1766 C CA . VAL A 1 238 ? 20.822 -4.123 9.403 1.00 89.06 238 VAL A CA 1
ATOM 1767 C C . VAL A 1 238 ? 20.137 -5.160 10.285 1.00 89.06 238 VAL A C 1
ATOM 1769 O O . VAL A 1 238 ? 19.030 -5.600 9.981 1.00 89.06 238 VAL A O 1
ATOM 1772 N N . ALA A 1 239 ? 20.775 -5.571 11.381 1.00 88.69 239 ALA A N 1
ATOM 1773 C CA . ALA A 1 239 ? 20.166 -6.513 12.319 1.00 88.69 239 ALA A CA 1
ATOM 1774 C C . ALA A 1 239 ? 18.842 -5.956 12.872 1.00 88.69 239 ALA A C 1
ATOM 1776 O O . ALA A 1 239 ? 18.790 -4.820 13.339 1.00 88.69 239 ALA A O 1
ATOM 1777 N N . GLY A 1 240 ? 17.770 -6.749 12.788 1.00 85.56 240 GLY A N 1
ATOM 1778 C CA . GLY A 1 240 ? 16.419 -6.324 13.178 1.00 85.56 240 GLY A CA 1
ATOM 1779 C C . GLY A 1 240 ? 15.736 -5.350 12.206 1.00 85.56 240 GLY A C 1
ATOM 1780 O O . GLY A 1 240 ? 14.630 -4.902 12.486 1.00 85.56 240 GLY A O 1
ATOM 1781 N N . GLY A 1 241 ? 16.373 -5.018 11.079 1.00 90.88 241 GLY A N 1
ATOM 1782 C CA . GLY A 1 241 ? 15.769 -4.254 9.990 1.00 90.88 241 GLY A CA 1
ATOM 1783 C C . GLY A 1 241 ? 15.046 -5.140 8.969 1.00 90.88 241 GLY A C 1
ATOM 1784 O O . GLY A 1 241 ? 15.238 -6.358 8.935 1.00 90.88 241 GLY A O 1
ATOM 1785 N N . ASN A 1 242 ? 14.248 -4.519 8.101 1.00 96.38 242 ASN A N 1
ATOM 1786 C CA . ASN A 1 242 ? 13.527 -5.200 7.024 1.00 96.38 242 ASN A CA 1
ATOM 1787 C C . ASN A 1 242 ? 14.481 -5.852 6.004 1.00 96.38 242 ASN A C 1
ATOM 1789 O O . ASN A 1 242 ? 14.288 -7.005 5.623 1.00 96.38 242 ASN A O 1
ATOM 1793 N N . ASN A 1 243 ? 15.536 -5.143 5.583 1.00 96.25 243 ASN A N 1
ATOM 1794 C CA . ASN A 1 243 ? 16.524 -5.613 4.598 1.00 96.25 243 ASN A CA 1
ATOM 1795 C C . ASN A 1 243 ? 15.919 -6.161 3.294 1.00 96.25 243 ASN A C 1
ATOM 1797 O O . ASN A 1 243 ? 16.457 -7.107 2.704 1.00 96.25 243 ASN A O 1
ATOM 1801 N N . TRP A 1 244 ? 14.821 -5.570 2.826 1.00 97.62 244 TRP A N 1
ATOM 1802 C CA . TRP A 1 244 ? 14.065 -6.081 1.690 1.00 97.62 244 TRP A CA 1
ATOM 1803 C C . TRP A 1 244 ? 14.903 -6.264 0.424 1.00 97.62 244 TRP A C 1
ATOM 1805 O O . TRP A 1 244 ? 15.879 -5.554 0.162 1.00 97.62 244 TRP A O 1
ATOM 1815 N N . ASN A 1 245 ? 14.497 -7.264 -0.350 1.00 96.81 245 ASN A N 1
ATOM 1816 C CA . ASN A 1 245 ? 14.966 -7.528 -1.697 1.00 96.81 245 ASN A CA 1
ATOM 1817 C C . ASN A 1 245 ? 13.731 -7.753 -2.573 1.00 96.81 245 ASN A C 1
ATOM 1819 O O . ASN A 1 245 ? 12.879 -8.578 -2.246 1.00 96.81 245 ASN A O 1
ATOM 1823 N N . CYS A 1 246 ? 13.629 -6.988 -3.652 1.00 97.88 246 CYS A N 1
ATOM 1824 C CA . CYS A 1 246 ? 12.483 -6.973 -4.554 1.00 97.88 246 CYS A CA 1
ATOM 1825 C C . CYS A 1 246 ? 12.694 -7.848 -5.800 1.00 97.88 246 CYS A C 1
ATOM 1827 O O . CYS A 1 246 ? 11.977 -7.706 -6.792 1.00 97.88 246 CYS A O 1
ATOM 1829 N N . ALA A 1 247 ? 13.695 -8.731 -5.789 1.00 97.75 247 ALA A N 1
ATOM 1830 C CA . ALA A 1 247 ? 13.892 -9.713 -6.842 1.00 97.75 247 ALA A CA 1
ATOM 1831 C C . ALA A 1 247 ? 12.715 -10.695 -6.838 1.00 97.75 247 ALA A C 1
ATOM 1833 O O . ALA A 1 247 ? 12.287 -11.164 -5.783 1.00 97.75 247 ALA A O 1
ATOM 1834 N N . VAL A 1 248 ? 12.193 -11.000 -8.022 1.00 97.62 248 VAL A N 1
ATOM 1835 C CA . VAL A 1 248 ? 11.071 -11.929 -8.177 1.00 97.62 248 VAL A CA 1
ATOM 1836 C C . VAL A 1 248 ? 11.620 -13.271 -8.637 1.00 97.62 248 VAL A C 1
ATOM 1838 O O . VAL A 1 248 ? 12.432 -13.338 -9.562 1.00 97.62 248 VAL A O 1
ATOM 1841 N N . THR A 1 249 ? 11.211 -14.359 -7.984 1.00 96.31 249 THR A N 1
ATOM 1842 C CA . THR A 1 249 ? 11.735 -15.689 -8.306 1.00 96.31 249 THR A CA 1
ATOM 1843 C C . THR A 1 249 ? 11.371 -16.072 -9.739 1.00 96.31 249 THR A C 1
ATOM 1845 O O . THR A 1 249 ? 10.210 -16.025 -10.132 1.00 96.31 249 THR A O 1
ATOM 1848 N N . GLY A 1 250 ? 12.375 -16.461 -10.528 1.00 94.25 250 GLY A N 1
ATOM 1849 C CA . GLY A 1 250 ? 12.192 -16.798 -11.942 1.00 94.25 250 GLY A CA 1
ATOM 1850 C C . GLY A 1 250 ? 12.117 -15.587 -12.884 1.00 94.25 250 GLY A C 1
ATOM 1851 O O . GLY A 1 250 ? 12.042 -15.784 -14.095 1.00 94.25 250 GLY A O 1
ATOM 1852 N N . SER A 1 251 ? 12.188 -14.353 -12.372 1.00 95.81 251 SER A N 1
ATOM 1853 C CA . SER A 1 251 ? 12.315 -13.144 -13.193 1.00 95.81 251 SER A CA 1
ATOM 1854 C C . SER A 1 251 ? 13.767 -12.698 -13.338 1.00 95.81 251 SER A C 1
ATOM 1856 O O . SER A 1 251 ? 14.606 -12.925 -12.469 1.00 95.81 251 SER A O 1
ATOM 1858 N N . LEU A 1 252 ? 14.051 -11.973 -14.422 1.00 94.69 252 LEU A N 1
ATOM 1859 C CA . LEU A 1 252 ? 15.358 -11.356 -14.680 1.00 94.69 252 LEU A CA 1
ATOM 1860 C C . LEU A 1 252 ? 15.456 -9.912 -14.162 1.00 94.69 252 LEU A C 1
ATOM 1862 O O . LEU A 1 252 ? 16.358 -9.180 -14.556 1.00 94.69 252 LEU A O 1
ATOM 1866 N N . ASN A 1 253 ? 14.544 -9.483 -13.285 1.00 95.06 253 ASN A N 1
ATOM 1867 C CA . ASN A 1 253 ? 14.453 -8.089 -12.847 1.00 95.06 253 ASN A CA 1
ATOM 1868 C C . ASN A 1 253 ? 15.708 -7.603 -12.104 1.00 95.06 253 ASN A C 1
ATOM 1870 O O . ASN A 1 253 ? 16.096 -6.451 -12.260 1.00 95.06 253 ASN A O 1
ATOM 1874 N N . ALA A 1 254 ? 16.393 -8.486 -11.373 1.00 96.19 254 ALA A N 1
ATOM 1875 C CA . ALA A 1 254 ? 17.672 -8.170 -10.735 1.00 96.19 254 ALA A CA 1
ATOM 1876 C C . ALA A 1 254 ? 18.841 -7.969 -11.723 1.00 96.19 254 ALA A C 1
ATOM 1878 O O . ALA A 1 254 ? 19.879 -7.433 -11.343 1.00 96.19 254 ALA A O 1
ATOM 1879 N N . GLY A 1 255 ? 18.684 -8.406 -12.977 1.00 96.44 255 GLY A N 1
ATOM 1880 C CA . GLY A 1 255 ? 19.635 -8.173 -14.066 1.00 96.44 255 GLY A CA 1
ATOM 1881 C C . GLY A 1 255 ? 19.258 -7.004 -14.982 1.00 96.44 255 GLY A C 1
ATOM 1882 O O . GLY A 1 255 ? 19.995 -6.727 -15.926 1.00 96.44 255 GLY A O 1
ATOM 1883 N N . ASP A 1 256 ? 18.123 -6.337 -14.744 1.00 96.88 256 ASP A N 1
ATOM 1884 C CA . ASP A 1 256 ? 17.696 -5.178 -15.530 1.00 96.88 256 ASP A CA 1
ATOM 1885 C C . ASP A 1 256 ? 18.618 -3.977 -15.278 1.00 96.88 256 ASP A C 1
ATOM 1887 O O . ASP A 1 256 ? 19.090 -3.755 -14.163 1.00 96.88 256 ASP A O 1
ATOM 1891 N N . VAL A 1 257 ? 18.829 -3.146 -16.298 1.00 95.25 257 VAL A N 1
ATOM 1892 C CA . VAL A 1 257 ? 19.648 -1.926 -16.187 1.00 95.25 257 VAL A CA 1
ATOM 1893 C C . VAL A 1 257 ? 19.097 -0.923 -15.161 1.00 95.25 257 VAL A C 1
ATOM 1895 O O . VAL A 1 257 ? 19.838 -0.105 -14.624 1.00 95.25 257 VAL A O 1
ATOM 1898 N N . SER A 1 258 ? 17.799 -0.991 -14.870 1.00 96.25 258 SER A N 1
ATOM 1899 C CA . SER A 1 258 ? 17.114 -0.167 -13.874 1.00 96.25 258 SER A CA 1
ATOM 1900 C C . SER A 1 258 ? 17.257 -0.714 -12.451 1.00 96.25 258 SER A C 1
ATOM 1902 O O . SER A 1 258 ? 16.723 -0.114 -11.517 1.00 96.25 258 SER A O 1
ATOM 1904 N N . TRP A 1 259 ? 17.908 -1.864 -12.254 1.00 97.81 259 TRP A N 1
ATOM 1905 C CA . TRP A 1 259 ? 18.091 -2.451 -10.932 1.00 97.81 259 TRP A CA 1
ATOM 1906 C C . TRP A 1 259 ? 19.105 -1.660 -10.102 1.00 97.81 259 TRP A C 1
ATOM 1908 O O . TRP A 1 259 ? 20.268 -1.501 -10.471 1.00 97.81 259 TRP A O 1
ATOM 1918 N N . SER A 1 260 ? 18.683 -1.204 -8.924 1.00 96.69 260 SER A N 1
ATOM 1919 C CA . SER A 1 260 ? 19.575 -0.585 -7.947 1.00 96.69 260 SER A CA 1
ATOM 1920 C C . SER A 1 260 ? 20.122 -1.642 -6.993 1.00 96.69 260 SER A C 1
ATOM 1922 O O . SER A 1 260 ? 19.381 -2.192 -6.180 1.00 96.69 260 SER A O 1
ATOM 1924 N N . ALA A 1 261 ? 21.435 -1.887 -7.028 1.00 94.44 261 ALA A N 1
ATOM 1925 C CA . ALA A 1 261 ? 22.091 -2.800 -6.089 1.00 94.44 261 ALA A CA 1
ATOM 1926 C C . ALA A 1 261 ? 21.982 -2.325 -4.627 1.00 94.44 261 ALA A C 1
ATOM 1928 O O . ALA A 1 261 ? 21.895 -3.147 -3.715 1.00 94.44 261 ALA A O 1
ATOM 1929 N N . THR A 1 262 ? 21.942 -1.010 -4.395 1.00 94.38 262 THR A N 1
ATOM 1930 C CA . THR A 1 262 ? 21.761 -0.438 -3.053 1.00 94.38 262 THR A CA 1
ATOM 1931 C C . THR A 1 262 ? 20.343 -0.656 -2.543 1.00 94.38 262 THR A C 1
ATOM 1933 O O . THR A 1 262 ? 20.163 -1.121 -1.423 1.00 94.38 262 THR A O 1
ATOM 1936 N N . ALA A 1 263 ? 19.339 -0.355 -3.368 1.00 96.38 263 ALA A N 1
ATOM 1937 C CA . ALA A 1 263 ? 17.935 -0.439 -2.970 1.00 96.38 263 ALA A CA 1
ATOM 1938 C C . ALA A 1 263 ? 17.345 -1.853 -3.114 1.00 96.38 263 ALA A C 1
ATOM 1940 O O . ALA A 1 263 ? 16.270 -2.123 -2.595 1.00 96.38 263 ALA A O 1
ATOM 1941 N N . GLN A 1 264 ? 18.028 -2.751 -3.834 1.00 97.38 264 GLN A N 1
ATOM 1942 C CA . GLN A 1 264 ? 17.530 -4.078 -4.208 1.00 97.38 264 GLN A CA 1
ATOM 1943 C C . GLN A 1 264 ? 16.128 -4.017 -4.842 1.00 97.38 264 GLN A C 1
ATOM 1945 O O . GLN A 1 264 ? 15.256 -4.819 -4.507 1.00 97.38 264 GLN A O 1
ATOM 1950 N N . LYS A 1 265 ? 15.906 -3.040 -5.734 1.00 97.88 265 LYS A N 1
ATOM 1951 C CA . LYS A 1 265 ? 14.652 -2.838 -6.478 1.00 97.88 265 LYS A CA 1
ATOM 1952 C C . LYS A 1 265 ? 14.883 -2.142 -7.818 1.00 97.88 265 LYS A C 1
ATOM 1954 O O . LYS A 1 265 ? 15.933 -1.535 -8.040 1.00 97.88 265 LYS A O 1
ATOM 1959 N N . LEU A 1 266 ? 13.874 -2.188 -8.688 1.00 97.94 266 LEU A N 1
ATOM 1960 C CA . LEU A 1 266 ? 13.856 -1.437 -9.944 1.00 97.94 266 LEU A CA 1
ATOM 1961 C C . LEU A 1 266 ? 13.568 0.052 -9.689 1.00 97.94 266 LEU A C 1
ATOM 1963 O O . LEU A 1 266 ? 12.520 0.411 -9.141 1.00 97.94 266 LEU A O 1
ATOM 1967 N N . ILE A 1 267 ? 14.462 0.917 -10.167 1.00 96.31 267 ILE A N 1
ATOM 1968 C CA . ILE A 1 267 ? 14.317 2.379 -10.186 1.00 96.31 267 ILE A CA 1
ATOM 1969 C C . ILE A 1 267 ? 14.512 2.858 -11.636 1.00 96.31 267 ILE A C 1
ATOM 1971 O O . ILE A 1 267 ? 15.602 3.300 -12.004 1.00 96.31 267 ILE A O 1
ATOM 1975 N N . PRO A 1 268 ? 13.489 2.722 -12.504 1.00 95.06 268 PRO A N 1
ATOM 1976 C CA . PRO A 1 268 ? 13.593 3.139 -13.898 1.00 95.06 268 PRO A CA 1
ATOM 1977 C C . PRO A 1 268 ? 13.926 4.626 -14.026 1.00 95.06 268 PRO A C 1
ATOM 1979 O O . PRO A 1 268 ? 13.217 5.477 -13.491 1.00 95.06 268 PRO A O 1
ATOM 1982 N N . ALA A 1 269 ? 14.980 4.944 -14.778 1.00 92.69 269 ALA A N 1
ATOM 1983 C CA . ALA A 1 269 ? 15.298 6.326 -15.123 1.00 92.69 269 ALA A CA 1
ATOM 1984 C C . ALA A 1 269 ? 14.226 6.926 -16.047 1.00 92.69 269 ALA A C 1
ATOM 1986 O O . ALA A 1 269 ? 13.724 6.232 -16.941 1.00 92.69 269 ALA A O 1
ATOM 1987 N N . GLY A 1 270 ? 13.937 8.217 -15.855 1.00 92.19 270 GLY A N 1
ATOM 1988 C CA . GLY A 1 270 ? 13.052 9.001 -16.720 1.00 92.19 270 GLY A CA 1
ATOM 1989 C C . GLY A 1 270 ? 13.588 9.184 -18.149 1.00 92.19 270 GLY A C 1
ATOM 1990 O O . GLY A 1 270 ? 14.733 8.841 -18.450 1.00 92.19 270 GLY A O 1
ATOM 1991 N N . GLY A 1 271 ? 12.763 9.756 -19.032 1.00 92.56 271 GLY A N 1
ATOM 1992 C CA . GLY A 1 271 ? 13.092 9.989 -20.444 1.00 92.56 271 GLY A CA 1
ATOM 1993 C C . GLY A 1 271 ? 12.699 8.832 -21.369 1.00 92.56 271 GLY A C 1
ATOM 1994 O O . GLY A 1 271 ? 11.725 8.124 -21.114 1.00 92.56 271 GLY A O 1
ATOM 1995 N N . ALA A 1 272 ? 13.448 8.635 -22.455 1.00 95.75 272 ALA A N 1
ATOM 1996 C CA . ALA A 1 272 ? 13.113 7.633 -23.466 1.00 95.75 272 ALA A CA 1
ATOM 1997 C C . ALA A 1 272 ? 12.944 6.216 -22.870 1.00 95.75 272 ALA A C 1
ATOM 1999 O O . ALA A 1 272 ? 13.727 5.759 -22.023 1.00 95.75 272 ALA A O 1
ATOM 2000 N N . GLY A 1 273 ? 11.888 5.527 -23.297 1.00 95.56 273 GLY A N 1
ATOM 2001 C CA . GLY A 1 273 ? 11.506 4.191 -22.851 1.00 95.56 273 GLY A CA 1
ATOM 2002 C C . GLY A 1 273 ? 10.968 4.106 -21.420 1.00 95.56 273 GLY A C 1
ATOM 2003 O O . GLY A 1 273 ? 10.858 2.998 -20.891 1.00 95.56 273 GLY A O 1
ATOM 2004 N N . THR A 1 274 ? 10.679 5.227 -20.744 1.00 95.50 274 THR A N 1
ATOM 2005 C CA . THR A 1 274 ? 10.194 5.202 -19.349 1.00 95.50 274 THR A CA 1
ATOM 2006 C C . THR A 1 274 ? 8.879 4.451 -19.200 1.00 95.50 274 THR A C 1
ATOM 2008 O O . THR A 1 274 ? 8.754 3.667 -18.262 1.00 95.50 274 THR A O 1
ATOM 2011 N N . GLY A 1 275 ? 7.939 4.620 -20.128 1.00 95.88 275 GLY A N 1
ATOM 2012 C CA . GLY A 1 275 ? 6.675 3.885 -20.117 1.00 95.88 275 GLY A CA 1
ATOM 2013 C C . GLY A 1 275 ? 6.886 2.388 -20.273 1.00 95.88 275 GLY A C 1
ATOM 2014 O O . GLY A 1 275 ? 6.332 1.603 -19.508 1.00 95.88 275 GLY A O 1
ATOM 2015 N N . THR A 1 276 ? 7.773 1.980 -21.184 1.00 96.62 276 THR A N 1
ATOM 2016 C CA . THR A 1 276 ? 8.122 0.565 -21.385 1.00 96.62 276 THR A CA 1
ATOM 2017 C C . THR A 1 276 ? 8.756 -0.051 -20.137 1.00 96.62 276 THR A C 1
ATOM 2019 O O . THR A 1 276 ? 8.322 -1.108 -19.681 1.00 96.62 276 THR A O 1
ATOM 2022 N N . LYS A 1 277 ? 9.751 0.615 -19.534 1.00 96.88 277 LYS A N 1
ATOM 2023 C CA . LYS A 1 277 ? 10.368 0.157 -18.274 1.00 96.88 277 LYS A CA 1
ATOM 2024 C C . LYS A 1 277 ? 9.354 0.156 -17.126 1.00 96.88 277 LYS A C 1
ATOM 2026 O O . LYS A 1 277 ? 9.394 -0.723 -16.270 1.00 96.88 277 LYS A O 1
ATOM 2031 N N . GLY A 1 278 ? 8.436 1.120 -17.124 1.00 96.44 278 GLY A N 1
ATOM 2032 C CA . GLY A 1 278 ? 7.347 1.212 -16.164 1.00 96.44 278 GLY A CA 1
ATOM 2033 C C . GLY A 1 278 ? 6.401 0.018 -16.245 1.00 96.44 278 GLY A C 1
ATOM 2034 O O . GLY A 1 278 ? 6.191 -0.656 -15.241 1.00 96.44 278 GLY A O 1
ATOM 2035 N N . HIS A 1 279 ? 5.928 -0.317 -17.448 1.00 96.06 279 HIS A N 1
ATOM 2036 C CA . HIS A 1 279 ? 5.126 -1.517 -17.698 1.00 96.06 279 HIS A CA 1
ATOM 2037 C C . HIS A 1 279 ? 5.836 -2.791 -17.220 1.00 96.06 279 HIS A C 1
ATOM 2039 O O . HIS A 1 279 ? 5.237 -3.612 -16.527 1.00 96.06 279 HIS A O 1
ATOM 2045 N N . LEU A 1 280 ? 7.134 -2.937 -17.513 1.00 96.56 280 LEU A N 1
ATOM 2046 C CA . LEU A 1 280 ? 7.925 -4.074 -17.030 1.00 96.56 280 LEU A CA 1
ATOM 2047 C C . LEU A 1 280 ? 8.014 -4.109 -15.497 1.00 96.56 280 LEU A C 1
ATOM 2049 O O . LEU A 1 280 ? 7.804 -5.167 -14.909 1.00 96.56 280 LEU A O 1
ATOM 2053 N N . LYS A 1 281 ? 8.249 -2.970 -14.830 1.00 97.69 281 LYS A N 1
ATOM 2054 C CA . LYS A 1 281 ? 8.235 -2.887 -13.358 1.00 97.69 281 LYS A CA 1
ATOM 2055 C C . LYS A 1 281 ? 6.866 -3.278 -12.785 1.00 97.69 281 LYS A C 1
ATOM 2057 O O . LYS A 1 281 ? 6.818 -4.009 -11.799 1.00 97.69 281 LYS A O 1
ATOM 2062 N N . THR A 1 282 ? 5.771 -2.863 -13.418 1.00 97.06 282 THR A N 1
ATOM 2063 C CA . THR A 1 282 ? 4.406 -3.244 -13.017 1.00 97.06 282 THR A CA 1
ATOM 2064 C C . THR A 1 282 ? 4.142 -4.738 -13.220 1.00 97.06 282 THR A C 1
ATOM 2066 O O . THR A 1 282 ? 3.542 -5.377 -12.357 1.00 97.06 282 THR A O 1
ATOM 2069 N N . LEU A 1 283 ? 4.662 -5.349 -14.290 1.00 97.19 283 LEU A N 1
ATOM 2070 C CA . LEU A 1 283 ? 4.617 -6.806 -14.447 1.00 97.19 283 LEU A CA 1
ATOM 2071 C C . LEU A 1 283 ? 5.369 -7.531 -13.329 1.00 97.19 283 LEU A C 1
ATOM 2073 O O . LEU A 1 283 ? 4.863 -8.520 -12.806 1.00 97.19 283 LEU A O 1
ATOM 2077 N N . GLU A 1 284 ? 6.544 -7.043 -12.931 1.00 98.25 284 GLU A N 1
ATOM 2078 C CA . GLU A 1 284 ? 7.274 -7.616 -11.796 1.00 98.25 284 GLU A CA 1
ATOM 2079 C C . GLU A 1 284 ? 6.504 -7.466 -10.480 1.00 98.25 284 GLU A C 1
ATOM 2081 O O . GLU A 1 284 ? 6.471 -8.405 -9.686 1.00 98.25 284 GLU A O 1
ATOM 2086 N N . ALA A 1 285 ? 5.802 -6.349 -10.284 1.00 98.06 285 ALA A N 1
ATOM 2087 C CA . ALA A 1 285 ? 4.929 -6.147 -9.131 1.00 98.06 285 ALA A CA 1
ATOM 2088 C C . ALA A 1 285 ? 3.817 -7.205 -9.055 1.00 98.06 285 ALA A C 1
ATOM 2090 O O . ALA A 1 285 ? 3.547 -7.768 -7.994 1.00 98.06 285 ALA A O 1
ATOM 2091 N N . ILE A 1 286 ? 3.204 -7.518 -10.197 1.00 97.88 286 ILE A N 1
ATOM 2092 C CA . ILE A 1 286 ? 2.127 -8.506 -10.311 1.00 97.88 286 ILE A CA 1
ATOM 2093 C C . ILE A 1 286 ? 2.657 -9.935 -10.136 1.00 97.88 286 ILE A C 1
ATOM 2095 O O . ILE A 1 286 ? 2.038 -10.739 -9.439 1.00 97.88 286 ILE A O 1
ATOM 2099 N N . LYS A 1 287 ? 3.831 -10.262 -10.692 1.00 98.19 287 LYS A N 1
ATOM 2100 C CA . LYS A 1 287 ? 4.493 -11.553 -10.430 1.00 98.19 287 LYS A CA 1
ATOM 2101 C C . LYS A 1 287 ? 4.836 -11.718 -8.952 1.00 98.19 287 LYS A C 1
ATOM 2103 O O . LYS A 1 287 ? 4.646 -12.798 -8.399 1.00 98.19 287 LYS A O 1
ATOM 2108 N N . TRP A 1 288 ? 5.303 -10.652 -8.300 1.00 98.44 288 TRP A N 1
ATOM 2109 C CA . TRP A 1 288 ? 5.580 -10.668 -6.867 1.00 98.44 288 TRP A CA 1
ATOM 2110 C C . TRP A 1 288 ? 4.313 -10.970 -6.067 1.00 98.44 288 TRP A C 1
ATOM 2112 O O . TRP A 1 288 ? 4.338 -11.812 -5.170 1.00 98.44 288 TRP A O 1
ATOM 2122 N N . MET A 1 289 ? 3.186 -10.342 -6.412 1.00 98.38 289 MET A N 1
ATOM 2123 C CA . MET A 1 289 ? 1.899 -10.642 -5.782 1.00 98.38 289 MET A CA 1
ATOM 2124 C C . MET A 1 289 ? 1.468 -12.096 -6.034 1.00 98.38 289 MET A C 1
ATOM 2126 O O . MET A 1 289 ? 0.993 -12.749 -5.110 1.00 98.38 289 MET A O 1
ATOM 2130 N N . ALA A 1 290 ? 1.707 -12.647 -7.229 1.00 97.31 290 ALA A N 1
ATOM 2131 C CA . ALA A 1 290 ? 1.402 -14.046 -7.539 1.00 97.31 290 ALA A CA 1
ATOM 2132 C C . ALA A 1 290 ? 2.243 -15.019 -6.701 1.00 97.31 290 ALA A C 1
ATOM 2134 O O . ALA A 1 290 ? 1.753 -16.056 -6.263 1.00 97.31 290 ALA A O 1
ATOM 2135 N N . GLN A 1 291 ? 3.508 -14.672 -6.460 1.00 96.75 291 GLN A N 1
ATOM 2136 C CA . GLN A 1 291 ? 4.424 -15.457 -5.642 1.00 96.75 291 GLN A CA 1
ATOM 2137 C C . GLN A 1 291 ? 4.062 -15.411 -4.147 1.00 96.75 291 GLN A C 1
ATOM 2139 O O . GLN A 1 291 ? 4.157 -16.433 -3.471 1.00 96.75 291 GLN A O 1
ATOM 2144 N N . ASN A 1 292 ? 3.674 -14.245 -3.621 1.00 96.81 292 ASN A N 1
ATOM 2145 C CA . ASN A 1 292 ? 3.585 -14.012 -2.171 1.00 96.81 292 ASN A CA 1
ATOM 2146 C C . ASN A 1 292 ? 2.147 -13.962 -1.626 1.00 96.81 292 ASN A C 1
ATOM 2148 O O . ASN A 1 292 ? 1.919 -14.208 -0.440 1.00 96.81 292 ASN A O 1
ATOM 2152 N N . ALA A 1 293 ? 1.163 -13.643 -2.467 1.00 97.06 293 ALA A N 1
ATOM 2153 C CA . ALA A 1 293 ? -0.238 -13.520 -2.074 1.00 97.06 293 ALA A CA 1
ATOM 2154 C C . ALA A 1 293 ? -1.215 -13.850 -3.221 1.00 97.06 293 ALA A C 1
ATOM 2156 O O . ALA A 1 293 ? -2.118 -13.053 -3.496 1.00 97.06 293 ALA A O 1
ATOM 2157 N N . PRO A 1 294 ? -1.094 -15.025 -3.871 1.00 95.94 294 PRO A N 1
ATOM 2158 C CA . PRO A 1 294 ? -1.848 -15.348 -5.084 1.00 95.94 294 PRO A CA 1
ATOM 2159 C C . PRO A 1 294 ? -3.363 -15.268 -4.906 1.00 95.94 294 PRO A C 1
ATOM 2161 O O . PRO A 1 294 ? -4.047 -14.885 -5.838 1.00 95.94 294 PRO A O 1
ATOM 2164 N N . THR A 1 295 ? -3.889 -15.605 -3.726 1.00 95.25 295 THR A N 1
ATOM 2165 C CA . THR A 1 295 ? -5.333 -15.593 -3.424 1.00 95.25 295 THR A CA 1
ATOM 2166 C C . THR A 1 295 ? -5.713 -14.574 -2.349 1.00 95.25 295 THR A C 1
ATOM 2168 O O . THR A 1 295 ? -6.831 -14.594 -1.845 1.00 95.25 295 THR A O 1
ATOM 2171 N N . GLY A 1 296 ? -4.766 -13.728 -1.944 1.00 95.75 296 GLY A N 1
ATOM 2172 C CA . GLY A 1 296 ? -4.913 -12.776 -0.842 1.00 95.75 296 GLY A CA 1
ATOM 2173 C C . GLY A 1 296 ? -4.454 -11.382 -1.236 1.00 95.75 296 GLY A C 1
ATOM 2174 O O . GLY A 1 296 ? -3.860 -10.673 -0.427 1.00 95.75 296 GLY A O 1
ATOM 2175 N N . SER A 1 297 ? -4.646 -11.020 -2.501 1.00 97.56 297 SER A N 1
ATOM 2176 C CA . SER A 1 297 ? -4.286 -9.718 -3.046 1.00 97.56 297 SER A CA 1
ATOM 2177 C C . SER A 1 297 ? -5.189 -9.349 -4.223 1.00 97.56 297 SER A C 1
ATOM 2179 O O . SER A 1 297 ? -5.829 -10.217 -4.827 1.00 97.56 297 SER A O 1
ATOM 2181 N N . TYR A 1 298 ? -5.243 -8.056 -4.536 1.00 97.00 298 TYR A N 1
ATOM 2182 C CA . TYR A 1 298 ? -5.919 -7.538 -5.722 1.00 97.00 298 TYR A CA 1
ATOM 2183 C C . TYR A 1 298 ? -5.122 -6.403 -6.356 1.00 97.00 298 TYR A C 1
ATOM 2185 O O . TYR A 1 298 ? -4.390 -5.689 -5.665 1.00 97.00 298 TYR A O 1
ATOM 2193 N N . TYR A 1 299 ? -5.302 -6.225 -7.663 1.00 96.31 299 TYR A N 1
ATOM 2194 C CA . TYR A 1 299 ? -4.736 -5.120 -8.428 1.00 96.31 299 TYR A CA 1
ATOM 2195 C C . TYR A 1 299 ? -5.784 -4.572 -9.402 1.00 96.31 299 TYR A C 1
ATOM 2197 O O . TYR A 1 299 ? -6.228 -5.271 -10.315 1.00 96.31 299 TYR A O 1
ATOM 2205 N N . VAL A 1 300 ? -6.190 -3.321 -9.198 1.00 95.12 300 VAL A N 1
ATOM 2206 C CA . VAL A 1 300 ? -7.245 -2.648 -9.961 1.00 95.12 300 VAL A CA 1
ATOM 2207 C C . VAL A 1 300 ? -6.663 -1.355 -10.534 1.00 95.12 300 VAL A C 1
ATOM 2209 O O . VAL A 1 300 ? -6.541 -0.378 -9.800 1.00 95.12 300 VAL A O 1
ATOM 2212 N N . PRO A 1 301 ? -6.256 -1.326 -11.818 1.00 93.06 301 PRO A N 1
ATOM 2213 C CA . PRO A 1 301 ? -5.910 -0.081 -12.494 1.00 93.06 301 PRO A CA 1
ATOM 2214 C C . PRO A 1 301 ? -7.026 0.951 -12.337 1.00 93.06 301 PRO A C 1
ATOM 2216 O O . PRO A 1 301 ? -8.196 0.633 -12.571 1.00 93.06 301 PRO A O 1
ATOM 2219 N N . ALA A 1 302 ? -6.633 2.148 -11.924 1.00 89.75 302 ALA A N 1
ATOM 2220 C CA . ALA A 1 302 ? -7.514 3.258 -11.610 1.00 89.75 302 ALA A CA 1
ATOM 2221 C C . ALA A 1 302 ? -7.525 4.254 -12.773 1.00 89.75 302 ALA A C 1
ATOM 2223 O O . ALA A 1 302 ? -6.523 4.361 -13.481 1.00 89.75 302 ALA A O 1
ATOM 2224 N N . HIS A 1 303 ? -8.660 4.935 -12.975 1.00 86.31 303 HIS A N 1
ATOM 2225 C CA . HIS A 1 303 ? -8.851 6.033 -13.944 1.00 86.31 303 HIS A CA 1
ATOM 2226 C C . HIS A 1 303 ? -8.135 5.827 -15.293 1.00 86.31 303 HIS A C 1
ATOM 2228 O O . HIS A 1 303 ? -7.483 6.726 -15.832 1.00 86.31 303 HIS A O 1
ATOM 2234 N N . LEU A 1 304 ? -8.295 4.629 -15.876 1.00 87.19 304 LEU A N 1
ATOM 2235 C CA . LEU A 1 304 ? -7.663 4.216 -17.141 1.00 87.19 304 LEU A CA 1
ATOM 2236 C C . LEU A 1 304 ? -7.879 5.225 -18.279 1.00 87.19 304 LEU A C 1
ATOM 2238 O O . LEU A 1 304 ? -7.028 5.362 -19.160 1.00 87.19 304 LEU A O 1
ATOM 2242 N N . GLU A 1 305 ? -9.013 5.923 -18.261 1.00 83.62 305 GLU A N 1
ATOM 2243 C CA . GLU A 1 305 ? -9.382 6.960 -19.217 1.00 83.62 305 GLU A CA 1
ATOM 2244 C C . GLU A 1 305 ? -8.527 8.234 -19.126 1.00 83.62 305 GLU A C 1
ATOM 2246 O O . GLU A 1 305 ? -8.286 8.873 -20.151 1.00 83.62 305 GLU A O 1
ATOM 2251 N N . ARG A 1 306 ? -8.032 8.595 -17.934 1.00 85.25 306 ARG A N 1
ATOM 2252 C CA . ARG A 1 306 ? -7.427 9.909 -17.664 1.00 85.25 306 ARG A CA 1
ATOM 2253 C C . ARG A 1 306 ? -6.055 10.070 -18.307 1.00 85.25 306 ARG A C 1
ATOM 2255 O O . ARG A 1 306 ? -5.738 11.119 -18.863 1.00 85.25 306 ARG A O 1
ATOM 2262 N N . ALA A 1 307 ? -5.248 9.014 -18.280 1.00 85.38 307 ALA A N 1
ATOM 2263 C CA . ALA A 1 307 ? -3.872 9.051 -18.770 1.00 85.38 307 ALA A CA 1
ATOM 2264 C C . ALA A 1 307 ? -3.740 8.850 -20.297 1.00 85.38 307 ALA A C 1
ATOM 2266 O O . ALA A 1 307 ? -2.627 8.938 -20.835 1.00 85.38 307 ALA A O 1
ATOM 2267 N N . GLY A 1 308 ? -4.859 8.583 -20.984 1.00 85.69 308 GLY A N 1
ATOM 2268 C CA . GLY A 1 308 ? -4.916 8.350 -22.424 1.00 85.69 308 GLY A CA 1
ATOM 2269 C C . GLY A 1 308 ? -4.239 7.044 -22.875 1.00 85.69 308 GLY A C 1
ATOM 2270 O O . GLY A 1 308 ? -3.994 6.146 -22.063 1.00 85.69 308 GLY A O 1
ATOM 2271 N N . PRO A 1 309 ? -3.942 6.903 -24.183 1.00 89.31 309 PRO A N 1
ATOM 2272 C CA . PRO A 1 309 ? -3.249 5.729 -24.706 1.00 89.31 309 PRO A CA 1
ATOM 2273 C C . PRO A 1 309 ? -1.828 5.628 -24.145 1.00 89.31 309 PRO A C 1
ATOM 2275 O O . PRO A 1 309 ? -1.220 6.628 -23.758 1.00 89.31 309 PRO A O 1
ATOM 2278 N N . PHE A 1 310 ? -1.277 4.415 -24.147 1.00 94.44 310 PHE A N 1
ATOM 2279 C CA . PHE A 1 310 ? 0.083 4.181 -23.673 1.00 94.44 310 PHE A CA 1
ATOM 2280 C C . PHE A 1 310 ? 1.123 5.054 -24.386 1.00 94.44 310 PHE A C 1
ATOM 2282 O O . PHE A 1 310 ? 1.213 5.061 -25.617 1.00 94.44 310 PHE A O 1
ATOM 2289 N N . ASN A 1 311 ? 1.968 5.710 -23.589 1.00 94.69 311 ASN A N 1
ATOM 2290 C CA . ASN A 1 311 ? 3.144 6.430 -24.052 1.00 94.69 311 ASN A CA 1
ATOM 2291 C C . ASN A 1 311 ? 4.430 5.651 -23.706 1.00 94.69 311 ASN A C 1
ATOM 2293 O O . ASN A 1 311 ? 4.782 5.574 -22.530 1.00 94.69 311 ASN A O 1
ATOM 2297 N N . PRO A 1 312 ? 5.191 5.125 -24.685 1.00 95.62 312 PRO A N 1
ATOM 2298 C CA . PRO A 1 312 ? 6.410 4.359 -24.406 1.00 95.62 312 PRO A CA 1
ATOM 2299 C C . PRO A 1 312 ? 7.511 5.171 -23.709 1.00 95.62 312 PRO A C 1
ATOM 2301 O O . PRO A 1 312 ? 8.329 4.597 -22.987 1.00 95.62 312 PRO A O 1
ATOM 2304 N N . ASP A 1 313 ? 7.509 6.494 -23.869 1.00 96.00 313 ASP A N 1
ATOM 2305 C CA . ASP A 1 313 ? 8.482 7.409 -23.266 1.00 96.00 313 ASP A CA 1
ATOM 2306 C C . ASP A 1 313 ? 7.930 8.121 -22.019 1.00 96.00 313 ASP A C 1
ATOM 2308 O O . ASP A 1 313 ? 8.659 8.840 -21.336 1.00 96.00 313 ASP A O 1
ATOM 2312 N N . GLY A 1 314 ? 6.652 7.904 -21.695 1.00 92.25 314 GLY A N 1
ATOM 2313 C CA . GLY A 1 314 ? 5.937 8.580 -20.619 1.00 92.25 314 GLY A CA 1
ATOM 2314 C C . GLY A 1 314 ? 5.413 7.630 -19.554 1.00 92.25 314 GLY A C 1
ATOM 2315 O O . GLY A 1 314 ? 5.277 6.430 -19.739 1.00 92.25 314 GLY A O 1
ATOM 2316 N N . ASN A 1 315 ? 5.105 8.191 -18.396 1.00 89.56 315 ASN A N 1
ATOM 2317 C CA . ASN A 1 315 ? 4.564 7.469 -17.252 1.00 89.56 315 ASN A CA 1
ATOM 2318 C C . ASN A 1 315 ? 3.025 7.525 -17.257 1.00 89.56 315 ASN A C 1
ATOM 2320 O O . ASN A 1 315 ? 2.404 7.776 -16.230 1.00 89.56 315 ASN A O 1
ATOM 2324 N N . ASN A 1 316 ? 2.421 7.371 -18.437 1.00 90.69 316 ASN A N 1
ATOM 2325 C CA . ASN A 1 316 ? 1.001 7.604 -18.661 1.00 90.69 316 ASN A CA 1
ATOM 2326 C C . ASN A 1 316 ? 0.413 6.603 -19.669 1.00 90.69 316 ASN A C 1
ATOM 2328 O O . ASN A 1 316 ? 1.009 6.317 -20.712 1.00 90.69 316 ASN A O 1
ATOM 2332 N N . GLY A 1 317 ? -0.783 6.115 -19.337 1.00 89.56 317 GLY A N 1
ATOM 2333 C CA . GLY A 1 317 ? -1.615 5.294 -20.211 1.00 89.56 317 GLY A CA 1
ATOM 2334 C C . GLY A 1 317 ? -1.300 3.798 -20.184 1.00 89.56 317 GLY A C 1
ATOM 2335 O O . GLY A 1 317 ? -0.161 3.368 -20.035 1.00 89.56 317 GLY A O 1
ATOM 2336 N N . PHE A 1 318 ? -2.339 2.989 -20.354 1.00 91.06 318 PHE A N 1
ATOM 2337 C CA . PHE A 1 318 ? -2.223 1.560 -20.630 1.00 91.06 318 PHE A CA 1
ATOM 2338 C C . PHE A 1 318 ? -2.916 1.239 -21.954 1.00 91.06 318 PHE A C 1
ATOM 2340 O O . PHE A 1 318 ? -3.900 1.875 -22.315 1.00 91.06 318 PHE A O 1
ATOM 2347 N N . ASN A 1 319 ? -2.424 0.216 -22.655 1.00 90.69 319 ASN A N 1
ATOM 2348 C CA . ASN A 1 319 ? -3.156 -0.413 -23.752 1.00 90.69 319 ASN A CA 1
ATOM 2349 C C . ASN A 1 319 ? -3.736 -1.753 -23.283 1.00 90.69 319 ASN A C 1
ATOM 2351 O O . ASN A 1 319 ? -3.348 -2.290 -22.241 1.00 90.69 319 ASN A O 1
ATOM 2355 N N . ILE A 1 320 ? -4.645 -2.327 -24.071 1.00 90.94 320 ILE A N 1
ATOM 2356 C CA . ILE A 1 320 ? -5.312 -3.593 -23.738 1.00 90.94 320 ILE A CA 1
ATOM 2357 C C . ILE A 1 320 ? -4.321 -4.752 -23.547 1.00 90.94 320 ILE A C 1
ATOM 2359 O O . ILE A 1 320 ? -4.548 -5.651 -22.739 1.00 90.94 320 ILE A O 1
ATOM 2363 N N . GLU A 1 321 ? -3.187 -4.717 -24.240 1.00 93.44 321 GLU A N 1
ATOM 2364 C CA . GLU A 1 321 ? -2.100 -5.680 -24.110 1.00 93.44 321 GLU A CA 1
ATOM 2365 C C . GLU A 1 321 ? -1.480 -5.638 -22.714 1.00 93.44 321 GLU A C 1
ATOM 2367 O O . GLU A 1 321 ? -1.128 -6.688 -22.184 1.00 93.44 321 GLU A O 1
ATOM 2372 N N . HIS A 1 322 ? -1.390 -4.465 -22.081 1.00 93.88 322 HIS A N 1
ATOM 2373 C CA . HIS A 1 322 ? -0.895 -4.355 -20.708 1.00 93.88 322 HIS A CA 1
ATOM 2374 C C . HIS A 1 322 ? -1.840 -5.051 -19.736 1.00 93.88 322 HIS A C 1
ATOM 2376 O O . HIS A 1 322 ? -1.406 -5.930 -18.996 1.00 93.88 322 HIS A O 1
ATOM 2382 N N . LEU A 1 323 ? -3.140 -4.765 -19.831 1.00 92.06 323 LEU A N 1
ATOM 2383 C CA . LEU A 1 323 ? -4.158 -5.407 -18.995 1.00 92.06 323 LEU A CA 1
ATOM 2384 C C . LEU A 1 323 ? -4.194 -6.929 -19.207 1.00 92.06 323 LEU A C 1
ATOM 2386 O O . LEU A 1 323 ? -4.271 -7.702 -18.252 1.00 92.06 323 LEU A O 1
ATOM 2390 N N . ARG A 1 324 ? -4.059 -7.382 -20.460 1.00 94.06 324 ARG A N 1
ATOM 2391 C CA . ARG A 1 324 ? -3.935 -8.808 -20.786 1.00 94.06 324 ARG A CA 1
ATOM 2392 C C . ARG A 1 324 ? -2.678 -9.419 -20.172 1.00 94.06 324 ARG A C 1
ATOM 2394 O O . ARG A 1 324 ? -2.751 -10.512 -19.617 1.00 94.06 324 ARG A O 1
ATOM 2401 N N . ASN A 1 325 ? -1.537 -8.739 -20.268 1.00 95.38 325 ASN A N 1
ATOM 2402 C CA . ASN A 1 325 ? -0.283 -9.212 -19.689 1.00 95.38 325 ASN A CA 1
ATOM 2403 C C . ASN A 1 325 ? -0.404 -9.355 -18.170 1.00 95.38 325 ASN A C 1
ATOM 2405 O O . ASN A 1 325 ? 0.057 -10.356 -17.631 1.00 95.38 325 ASN A O 1
ATOM 2409 N N . PHE A 1 326 ? -1.064 -8.415 -17.493 1.00 94.31 326 PHE A N 1
ATOM 2410 C CA . PHE A 1 326 ? -1.324 -8.474 -16.054 1.00 94.31 326 PHE A CA 1
ATOM 2411 C C . PHE A 1 326 ? -2.139 -9.715 -15.680 1.00 94.31 326 PHE A C 1
ATOM 2413 O O . PHE A 1 326 ? -1.673 -10.542 -14.895 1.00 94.31 326 PHE A O 1
ATOM 242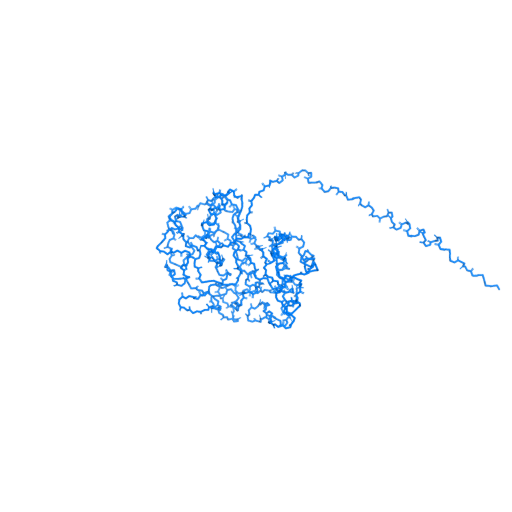0 N N . ASN A 1 327 ? -3.286 -9.914 -16.333 1.00 92.25 327 ASN A N 1
ATOM 2421 C CA . ASN A 1 327 ? -4.151 -11.064 -16.076 1.00 92.25 327 ASN A CA 1
ATOM 2422 C C . ASN A 1 327 ? -3.470 -12.407 -16.405 1.00 92.25 327 ASN A C 1
ATOM 2424 O O . ASN A 1 327 ? -3.596 -13.370 -15.654 1.00 92.25 327 ASN A O 1
ATOM 2428 N N . ASN A 1 328 ? -2.709 -12.478 -17.501 1.00 94.69 328 ASN A N 1
ATOM 2429 C CA . ASN A 1 328 ? -1.956 -13.682 -17.870 1.00 94.69 328 ASN A CA 1
ATOM 2430 C C . ASN A 1 328 ? -0.821 -13.994 -16.887 1.00 94.69 328 ASN A C 1
ATOM 2432 O O . ASN A 1 328 ? -0.490 -15.158 -16.680 1.00 94.69 328 ASN A O 1
ATOM 2436 N N . THR A 1 329 ? -0.204 -12.959 -16.315 1.00 94.94 329 THR A N 1
ATOM 2437 C CA . THR A 1 329 ? 0.933 -13.100 -15.400 1.00 94.94 329 THR A CA 1
ATOM 2438 C C . THR A 1 329 ? 0.508 -13.696 -14.065 1.00 94.94 329 THR A C 1
ATOM 2440 O O . THR A 1 329 ? 1.252 -14.482 -13.482 1.00 94.94 329 THR A O 1
ATOM 2443 N N . ALA A 1 330 ? -0.678 -13.334 -13.577 1.00 94.81 330 ALA A N 1
ATOM 2444 C CA . ALA A 1 330 ? -1.118 -13.717 -12.244 1.00 94.81 330 ALA A CA 1
ATOM 2445 C C . ALA A 1 330 ? -2.623 -14.019 -12.166 1.00 94.81 330 ALA A C 1
ATOM 2447 O O . ALA A 1 330 ? -3.327 -13.389 -11.384 1.00 94.81 330 ALA A O 1
ATOM 2448 N N . PRO A 1 331 ? -3.137 -15.015 -12.904 1.00 92.94 331 PRO A N 1
ATOM 2449 C CA . PRO A 1 331 ? -4.580 -15.251 -13.042 1.00 92.94 331 PRO A CA 1
ATOM 2450 C C . PRO A 1 331 ? -5.314 -15.590 -11.731 1.00 92.94 331 PRO A C 1
ATOM 2452 O O . PRO A 1 331 ? -6.539 -15.644 -11.719 1.00 92.94 331 PRO A O 1
ATOM 2455 N N . ALA A 1 332 ? -4.585 -15.866 -10.645 1.00 92.06 332 ALA A N 1
ATOM 2456 C CA . ALA A 1 332 ? -5.153 -16.115 -9.322 1.00 92.06 332 ALA A CA 1
ATOM 2457 C C . ALA A 1 332 ? -5.418 -14.830 -8.513 1.00 92.06 332 ALA A C 1
ATOM 2459 O O . ALA A 1 332 ? -6.276 -14.852 -7.630 1.00 92.06 332 ALA A O 1
ATOM 2460 N N . ILE A 1 333 ? -4.713 -13.731 -8.814 1.00 92.81 333 ILE A N 1
ATOM 2461 C CA . ILE A 1 333 ? -4.938 -12.433 -8.170 1.00 92.81 333 ILE A CA 1
ATOM 2462 C C . ILE A 1 333 ? -6.272 -11.880 -8.662 1.00 92.81 333 ILE A C 1
ATOM 2464 O O . ILE A 1 333 ? -6.608 -11.997 -9.842 1.00 92.81 333 ILE A O 1
ATOM 2468 N N . ALA A 1 334 ? -7.024 -11.233 -7.775 1.00 84.75 334 ALA A N 1
ATOM 2469 C CA . ALA A 1 334 ? -8.217 -10.517 -8.195 1.00 84.75 334 ALA A CA 1
ATOM 2470 C C . ALA A 1 334 ? -7.838 -9.290 -9.046 1.00 84.75 334 ALA A C 1
ATOM 2472 O O . ALA A 1 334 ? -7.134 -8.388 -8.586 1.00 84.75 334 ALA A O 1
ATOM 2473 N N . PHE A 1 335 ? -8.341 -9.249 -10.278 1.00 85.38 335 PHE A N 1
ATOM 2474 C CA . PHE A 1 335 ? -8.202 -8.113 -11.185 1.00 85.38 335 PHE A CA 1
ATOM 2475 C C . PHE A 1 335 ? -9.545 -7.424 -11.411 1.00 85.38 335 PHE A C 1
ATOM 2477 O O . PHE A 1 335 ? -10.595 -8.065 -11.455 1.00 85.38 335 PHE A O 1
ATOM 2484 N N . GLY A 1 336 ? -9.490 -6.111 -11.606 1.00 82.69 336 GLY A N 1
ATOM 2485 C CA . GLY A 1 336 ? -10.626 -5.280 -11.990 1.00 82.69 336 GLY A CA 1
ATOM 2486 C C . GLY A 1 336 ? -10.151 -4.045 -12.744 1.00 82.69 336 GLY A C 1
ATOM 2487 O O . GLY A 1 336 ? -8.992 -3.968 -13.140 1.00 82.69 336 GLY A O 1
ATOM 2488 N N . PHE A 1 337 ? -11.040 -3.080 -12.928 1.00 82.75 337 PHE A N 1
ATOM 2489 C CA . PHE A 1 337 ? -10.695 -1.725 -13.344 1.00 82.75 337 PHE A CA 1
ATOM 2490 C C . PHE A 1 337 ? -11.628 -0.750 -12.628 1.00 82.75 337 PHE A C 1
ATOM 2492 O O . PHE A 1 337 ? -12.814 -1.035 -12.453 1.00 82.75 337 PHE A O 1
ATOM 2499 N N . GLU A 1 338 ? -11.084 0.383 -12.212 1.00 83.81 338 GLU A N 1
ATOM 2500 C CA . GLU A 1 338 ? -11.837 1.518 -11.696 1.00 83.81 338 GLU A CA 1
ATOM 2501 C C . GLU A 1 338 ? -11.822 2.596 -12.787 1.00 83.81 338 GLU A C 1
ATOM 2503 O O . GLU A 1 338 ? -10.775 2.954 -13.320 1.0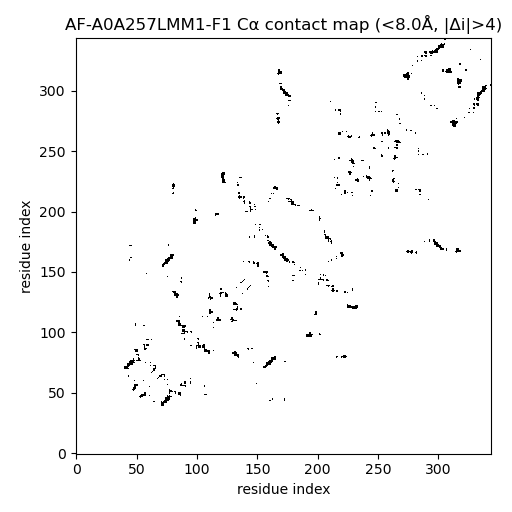0 83.81 338 GLU A O 1
ATOM 2508 N N . THR A 1 339 ? -13.008 3.000 -13.239 1.00 76.25 339 THR A N 1
ATOM 2509 C CA . THR A 1 339 ? -13.184 3.932 -14.359 1.00 76.25 339 THR A CA 1
ATOM 2510 C C . THR A 1 339 ? -14.439 4.750 -14.134 1.00 76.25 339 THR A C 1
ATOM 2512 O O . THR A 1 339 ? -15.443 4.235 -13.629 1.00 76.25 339 THR A O 1
ATOM 2515 N N . GLN A 1 340 ? -14.406 6.011 -14.548 1.00 67.75 340 GLN A N 1
ATOM 2516 C CA . GLN A 1 340 ? -15.595 6.838 -14.620 1.00 67.75 340 GLN A CA 1
ATOM 2517 C C . GLN A 1 340 ? -15.890 7.180 -16.086 1.00 67.75 340 GLN A C 1
ATOM 2519 O O . GLN A 1 340 ? -15.134 7.922 -16.717 1.00 67.75 340 GLN A O 1
ATOM 2524 N N . PRO A 1 341 ? -17.018 6.709 -16.653 1.00 58.12 341 PRO A N 1
ATOM 2525 C CA . PRO A 1 341 ? -17.436 7.143 -17.978 1.00 58.12 341 PRO A CA 1
ATOM 2526 C C . PRO A 1 341 ? -17.542 8.674 -18.044 1.00 58.12 341 PRO A C 1
ATOM 2528 O O . PRO A 1 341 ? -18.305 9.278 -17.291 1.00 58.12 341 PRO A O 1
ATOM 2531 N N . GLY A 1 342 ? -16.792 9.295 -18.959 1.00 53.59 342 GLY A N 1
ATOM 2532 C CA . GLY A 1 342 ? -16.834 10.742 -19.201 1.00 53.59 342 GLY A CA 1
ATOM 2533 C C . GLY A 1 342 ? -15.871 11.593 -18.366 1.00 53.59 342 GLY A C 1
ATOM 2534 O O . GLY A 1 342 ? -16.023 12.811 -18.370 1.00 53.59 342 GLY A O 1
ATOM 2535 N N . HIS A 1 343 ? -14.900 10.993 -17.673 1.00 51.28 343 HIS A N 1
ATOM 2536 C CA . HIS A 1 343 ? -13.794 11.737 -17.065 1.00 51.28 343 HIS A CA 1
ATOM 2537 C C . HIS A 1 343 ? -12.813 12.192 -18.166 1.00 51.28 343 HIS A C 1
ATOM 2539 O O . HIS A 1 343 ? -12.272 11.357 -18.891 1.00 51.28 343 HIS A O 1
ATOM 2545 N N . GLY A 1 344 ? -12.625 13.505 -18.329 1.00 44.16 344 GLY A N 1
ATOM 2546 C CA . GLY A 1 344 ? -11.747 14.125 -19.327 1.00 44.16 344 GLY A CA 1
ATOM 2547 C C . GLY A 1 344 ? -11.417 15.564 -18.971 1.00 44.16 344 GLY A C 1
ATOM 2548 O O . GLY A 1 344 ? -12.285 16.220 -18.351 1.00 44.16 344 GLY A O 1
#

Mean predicted aligned error: 8.52 Å

Secondary structure (DSSP, 8-state):
--------HHHHHHHHHHTTSS----------TTSPPPPP--EE-----TTTT-SS-HHHHHHIIIIIS--SEEEE--BSSEE-B-TTS-SSGGG--SSS---S--TTSBTTTSSS--PPPSS-BS-TTSPBEEHHHHIIIIIHHHHHHHHHHHTS-EEE-EEEE-TTSSEEEEEE-TTTS-GGGGG-----S----TTS-SS--SS--HHHHHHHHHH-SS----SSSSSS--SS--TTS-----PPTT--GGGSTTEETTTTEE-PPSSTTHHHHHHHHHHHHHHHHHHH-TTSEEEEEE-TTTT-S--TTSS----HHHHHHHHHH-TTSEE-----TT--